Protein AF-A0A2U8I376-F1 (afdb_monomer)

Radius of gyration: 21.35 Å; Cα contacts (8 Å, |Δi|>4): 591; chains: 1; bounding box: 65×36×57 Å

Mean predicted aligned error: 5.44 Å

Secondary structure (DSSP, 8-state):
---------SSTTPPPB-TTSPBEEE-B-TTSSB-EEEEEEEETTEEEEEEEEEEEEEESS-SS--EEEEEEE-SS-SSPPEEEEE-TTS-EEEES-SGGGEEEETTEEEEEEEE-EEEEE-TTS-EEEEEEEE-S-TTSTT-EEEEEEEEEESS--SS-GGGSSSPPPGGGEEEEEEEESSSS---SSS---S---SPPPPPSS-EEE-TTSS-EEE-----EEEEEE-HHHHTT-TT--SPPPEEEEEEEEEEE--SS--EEEEEEEEEE-TTS-EEE---

Structure (mmCIF, N/CA/C/O backbone):
data_AF-A0A2U8I376-F1
#
_entry.id   AF-A0A2U8I376-F1
#
loop_
_atom_site.group_PDB
_atom_site.id
_atom_site.type_symbol
_atom_site.label_atom_id
_atom_site.label_alt_id
_atom_site.label_comp_id
_atom_site.label_asym_id
_atom_site.label_entity_id
_atom_site.label_seq_id
_atom_site.pdbx_PDB_ins_code
_atom_site.Cartn_x
_atom_site.Cartn_y
_atom_site.Cartn_z
_atom_site.occupancy
_atom_site.B_iso_or_equiv
_atom_site.auth_seq_id
_atom_site.auth_comp_id
_atom_site.auth_asym_id
_atom_site.auth_atom_id
_atom_site.pdbx_PDB_model_num
ATOM 1 N N . MET A 1 1 ? -34.363 -15.310 -4.488 1.00 29.72 1 MET A N 1
ATOM 2 C CA . MET A 1 1 ? -33.737 -15.264 -3.151 1.00 29.72 1 MET A CA 1
ATOM 3 C C . MET A 1 1 ? -32.746 -14.114 -3.194 1.00 29.72 1 MET A C 1
ATOM 5 O O . MET A 1 1 ? -31.710 -14.250 -3.826 1.00 29.72 1 MET A O 1
ATOM 9 N N . TRP A 1 2 ? -33.150 -12.937 -2.720 1.00 24.25 2 TRP A N 1
ATOM 10 C CA . TRP A 1 2 ? -32.386 -11.701 -2.900 1.00 24.25 2 TRP A CA 1
ATOM 11 C C . TRP A 1 2 ? -31.333 -11.605 -1.796 1.00 24.25 2 TRP A C 1
ATOM 13 O O . TRP A 1 2 ? -31.672 -11.381 -0.639 1.00 24.25 2 TRP A O 1
ATOM 23 N N . LEU A 1 3 ? -30.068 -11.832 -2.150 1.00 25.69 3 LEU A N 1
ATOM 24 C CA . LEU A 1 3 ? -28.929 -11.474 -1.310 1.00 25.69 3 LEU A CA 1
ATOM 25 C C . LEU A 1 3 ? -28.840 -9.948 -1.316 1.00 25.69 3 LEU A C 1
ATOM 27 O O . LEU A 1 3 ? -28.404 -9.339 -2.292 1.00 25.69 3 LEU A O 1
ATOM 31 N N . GLN A 1 4 ? -29.351 -9.332 -0.256 1.00 29.78 4 GLN A N 1
ATOM 32 C CA . GLN A 1 4 ? -29.185 -7.910 -0.010 1.00 29.78 4 GLN A CA 1
ATOM 33 C C . GLN A 1 4 ? -27.712 -7.707 0.364 1.00 29.78 4 GLN A C 1
ATOM 35 O O . GLN A 1 4 ? -27.289 -8.063 1.462 1.00 29.78 4 GLN A O 1
ATOM 40 N N . TRP A 1 5 ? -26.906 -7.218 -0.580 1.00 37.09 5 TRP A N 1
ATOM 41 C CA . TRP A 1 5 ? -25.557 -6.746 -0.285 1.00 37.09 5 TRP A CA 1
ATOM 42 C C . TRP A 1 5 ? -25.699 -5.619 0.745 1.00 37.09 5 TRP A C 1
ATOM 44 O O . TRP A 1 5 ? -26.359 -4.617 0.466 1.00 37.09 5 TRP A O 1
ATOM 54 N N . LYS A 1 6 ? -25.176 -5.815 1.962 1.00 51.72 6 LYS A N 1
ATOM 55 C CA . LYS A 1 6 ? -25.169 -4.783 3.007 1.00 51.72 6 LYS A CA 1
ATOM 56 C C . LYS A 1 6 ? -24.283 -3.646 2.494 1.00 51.72 6 LYS A C 1
ATOM 58 O O . LYS A 1 6 ? -23.065 -3.768 2.485 1.00 51.72 6 LYS A O 1
ATOM 63 N N . GLN A 1 7 ? -24.907 -2.593 1.978 1.00 59.28 7 GLN A N 1
ATOM 64 C CA . GLN A 1 7 ? -24.216 -1.381 1.560 1.00 59.28 7 GLN A CA 1
ATOM 65 C C . GLN A 1 7 ? -23.674 -0.689 2.816 1.00 59.28 7 GLN A C 1
ATOM 67 O O . GLN A 1 7 ? -24.418 -0.543 3.787 1.00 59.28 7 GLN A O 1
ATOM 72 N N . LEU A 1 8 ? -22.396 -0.298 2.809 1.00 77.38 8 LEU A N 1
ATOM 73 C CA . LEU A 1 8 ? -21.812 0.475 3.908 1.00 77.38 8 LEU A CA 1
ATOM 74 C C . LEU A 1 8 ? -22.566 1.796 4.059 1.00 77.38 8 LEU A C 1
ATOM 76 O O . LEU A 1 8 ? -22.782 2.515 3.079 1.00 77.38 8 LEU A O 1
ATOM 80 N N . ILE A 1 9 ? -22.961 2.109 5.289 1.00 83.38 9 ILE A N 1
ATOM 81 C CA . ILE A 1 9 ? -23.665 3.355 5.628 1.00 83.38 9 ILE A CA 1
ATOM 82 C C . ILE A 1 9 ? -22.778 4.332 6.409 1.00 83.38 9 ILE A C 1
ATOM 84 O O . ILE A 1 9 ? -23.195 5.454 6.684 1.00 83.38 9 ILE A O 1
ATOM 88 N N . TYR A 1 10 ? -21.548 3.924 6.717 1.00 88.50 10 TYR A N 1
ATOM 89 C CA . TYR A 1 10 ? -20.525 4.635 7.480 1.00 88.50 10 TYR A CA 1
ATOM 90 C C . TYR A 1 10 ? -21.001 5.053 8.868 1.00 88.50 10 TYR A C 1
ATOM 92 O O . TYR A 1 10 ? -20.860 6.201 9.289 1.00 88.50 10 TYR A O 1
ATOM 100 N N . THR A 1 11 ? -21.575 4.088 9.586 1.00 86.81 11 THR A N 1
ATOM 101 C CA . THR A 1 11 ? -22.044 4.261 10.969 1.00 86.81 11 THR A CA 1
ATOM 102 C C . THR A 1 11 ? -21.455 3.190 11.881 1.00 86.81 11 THR A C 1
ATOM 104 O O . THR A 1 11 ? -20.818 2.245 11.425 1.00 86.81 11 THR A O 1
ATOM 107 N N . SER A 1 12 ? -21.723 3.279 13.184 1.00 82.62 12 SER A N 1
ATOM 108 C CA . SER A 1 12 ? -21.323 2.259 14.164 1.00 82.62 12 SER A CA 1
ATOM 109 C C . SER A 1 12 ? -21.963 0.875 13.955 1.00 82.62 12 SER A C 1
ATOM 111 O O . SER A 1 12 ? -21.642 -0.052 14.692 1.00 82.62 12 SER A O 1
ATOM 113 N N . GLN A 1 13 ? -22.875 0.723 12.987 1.00 85.38 13 GLN A N 1
ATOM 114 C CA . GLN A 1 13 ? -23.503 -0.555 12.626 1.00 85.38 13 GLN A CA 1
ATOM 115 C C . GLN A 1 13 ? -22.768 -1.313 11.509 1.00 85.38 13 GLN A C 1
ATOM 117 O O . GLN A 1 13 ? -23.157 -2.442 11.172 1.00 85.38 13 GLN A O 1
ATOM 122 N N . ASP A 1 14 ? -21.758 -0.694 10.897 1.00 88.94 14 ASP A N 1
ATOM 123 C CA . ASP A 1 14 ? -20.944 -1.359 9.889 1.00 88.94 14 ASP A CA 1
ATOM 124 C C . ASP A 1 14 ? -19.997 -2.369 10.538 1.00 88.94 14 ASP A C 1
ATOM 126 O O . ASP A 1 14 ? -19.502 -2.178 11.649 1.00 88.94 14 ASP A O 1
ATOM 130 N N . ASP A 1 15 ? -19.779 -3.473 9.830 1.00 92.50 15 ASP A N 1
ATOM 131 C CA . ASP A 1 15 ? -18.835 -4.505 10.233 1.00 92.50 15 ASP A CA 1
ATOM 132 C C . ASP A 1 15 ? -17.493 -4.258 9.532 1.00 92.50 15 ASP A C 1
ATOM 134 O O . ASP A 1 15 ? -17.457 -3.857 8.367 1.00 92.50 15 ASP A O 1
ATOM 138 N N . PHE A 1 16 ? -16.391 -4.557 10.216 1.00 95.50 16 PHE A N 1
ATOM 139 C CA . PHE A 1 16 ? -15.059 -4.548 9.615 1.00 95.50 16 PHE A CA 1
ATOM 140 C C . PHE A 1 16 ? -14.664 -5.952 9.163 1.00 95.50 16 PHE A C 1
ATOM 142 O O . PHE A 1 16 ? -15.063 -6.943 9.775 1.00 95.50 16 PHE A O 1
ATOM 149 N N . ILE A 1 17 ? -13.853 -6.036 8.109 1.00 96.00 17 ILE A N 1
ATOM 150 C CA . ILE A 1 17 ? -13.258 -7.286 7.630 1.00 96.00 17 ILE A CA 1
ATOM 151 C C . ILE A 1 17 ? -11.759 -7.254 7.930 1.00 96.00 17 ILE A C 1
ATOM 153 O O . ILE A 1 17 ? -11.090 -6.262 7.644 1.00 96.00 17 ILE A O 1
ATOM 157 N N . GLY A 1 18 ? -11.252 -8.324 8.537 1.00 92.69 18 GLY A N 1
ATOM 158 C CA . GLY A 1 18 ? -9.843 -8.503 8.852 1.00 92.69 18 GLY A CA 1
ATOM 159 C C . GLY A 1 18 ? -8.997 -8.830 7.617 1.00 92.69 18 GLY A C 1
ATOM 160 O O . GLY A 1 18 ? -9.530 -9.121 6.544 1.00 92.69 18 GLY A O 1
ATOM 161 N N . PRO A 1 19 ? -7.661 -8.826 7.755 1.00 89.06 19 PRO A N 1
ATOM 162 C CA . PRO A 1 19 ? -6.747 -9.145 6.654 1.00 89.06 19 PRO A CA 1
ATOM 163 C C . PRO A 1 19 ? -6.880 -10.593 6.150 1.00 89.06 19 PRO A C 1
ATOM 165 O O . PRO A 1 19 ? -6.487 -10.897 5.027 1.00 89.06 19 PRO A O 1
ATOM 168 N N . ASP A 1 20 ? -7.451 -11.485 6.957 1.00 88.00 20 ASP A N 1
ATOM 169 C CA . ASP A 1 20 ? -7.768 -12.874 6.617 1.00 88.00 20 ASP A CA 1
ATOM 170 C C . ASP A 1 20 ? -9.120 -13.042 5.897 1.00 88.00 20 ASP A C 1
ATOM 172 O O . ASP A 1 20 ? -9.490 -14.161 5.534 1.00 88.00 20 ASP A O 1
ATOM 176 N N . GLY A 1 21 ? -9.850 -11.945 5.669 1.00 91.44 21 GLY A N 1
ATOM 177 C CA . GLY A 1 21 ? -11.178 -11.948 5.060 1.00 91.44 21 GLY A CA 1
ATOM 178 C C . GLY A 1 21 ? -12.316 -12.275 6.031 1.00 91.44 21 GLY A C 1
ATOM 179 O O . GLY A 1 21 ? -13.467 -12.351 5.600 1.00 91.44 21 GLY A O 1
ATOM 180 N N . GLU A 1 22 ? -12.036 -12.454 7.325 1.00 94.69 22 GLU A N 1
ATOM 181 C CA . GLU A 1 22 ? -13.056 -12.739 8.334 1.00 94.69 22 GLU A CA 1
ATOM 182 C C . GLU A 1 22 ? -13.698 -11.461 8.872 1.00 94.69 22 GLU A C 1
ATOM 184 O O . GLU A 1 22 ? -13.064 -10.415 9.012 1.00 94.69 22 GLU A O 1
ATOM 189 N N . VAL A 1 23 ? -14.978 -11.547 9.237 1.00 96.00 23 VAL A N 1
ATOM 190 C CA . VAL A 1 23 ? -15.647 -10.430 9.913 1.00 96.00 23 VAL A CA 1
ATOM 191 C C . VAL A 1 23 ? -15.036 -10.243 11.300 1.00 96.00 23 VAL A C 1
ATOM 193 O O . VAL A 1 23 ? -14.945 -11.195 12.080 1.00 96.00 23 VAL A O 1
ATOM 196 N N . LEU A 1 24 ? -14.667 -9.009 11.628 1.00 96.12 24 LEU A N 1
ATOM 197 C CA . LEU A 1 24 ? -14.177 -8.628 12.943 1.00 96.12 24 LEU A CA 1
ATOM 198 C C . LEU A 1 24 ? -15.344 -8.343 13.887 1.00 96.12 24 LEU A C 1
ATOM 200 O O . LEU A 1 24 ? -16.348 -7.734 13.523 1.00 96.12 24 LEU A O 1
ATOM 204 N N . ILE A 1 25 ? -15.189 -8.762 15.136 1.00 95.81 25 ILE A N 1
ATOM 205 C CA . ILE A 1 25 ? -16.094 -8.430 16.234 1.00 95.81 25 ILE A CA 1
ATOM 206 C C . ILE A 1 25 ? -15.302 -7.772 17.354 1.00 95.81 25 ILE A C 1
ATOM 208 O O . ILE A 1 25 ? -14.142 -8.115 17.589 1.00 95.81 25 ILE A O 1
ATOM 212 N N . VAL A 1 26 ? -15.946 -6.852 18.070 1.00 96.69 26 VAL A N 1
ATOM 213 C CA . VAL A 1 26 ? -15.357 -6.249 19.268 1.00 96.69 26 VAL A CA 1
ATOM 214 C C . VAL A 1 26 ? -15.049 -7.357 20.274 1.00 96.69 26 VAL A C 1
ATOM 216 O O . VAL A 1 26 ? -15.914 -8.174 20.619 1.00 96.69 26 VAL A O 1
ATOM 219 N N . GLN A 1 27 ? -13.798 -7.409 20.720 1.00 95.88 27 GLN A N 1
ATOM 220 C CA . GLN A 1 27 ? -13.377 -8.316 21.770 1.00 95.88 27 GLN A CA 1
ATOM 221 C C . GLN A 1 27 ? -14.031 -7.896 23.087 1.00 95.88 27 GLN A C 1
ATOM 223 O O . GLN A 1 27 ? -14.233 -6.714 23.353 1.00 95.88 27 GLN A O 1
ATOM 228 N N . LYS A 1 28 ? -14.393 -8.880 23.911 1.00 95.25 28 LYS A N 1
ATOM 229 C CA . LYS A 1 28 ? -14.958 -8.640 25.236 1.00 95.25 28 LYS A CA 1
ATOM 230 C C . LYS A 1 28 ? -13.932 -8.962 26.313 1.00 95.25 28 LYS A C 1
ATOM 232 O O . LYS A 1 28 ? -13.171 -9.919 26.163 1.00 95.25 28 LYS A O 1
ATOM 237 N N . THR A 1 29 ? -13.939 -8.189 27.391 1.00 94.44 29 THR A N 1
ATOM 238 C CA . THR A 1 29 ? -13.197 -8.483 28.620 1.00 94.44 29 THR A CA 1
ATOM 239 C C . THR A 1 29 ? -13.813 -9.685 29.347 1.00 94.44 29 THR A C 1
ATOM 241 O O . THR A 1 29 ? -14.877 -10.182 28.964 1.00 94.44 29 THR A O 1
ATOM 244 N N . ALA A 1 30 ? -13.160 -10.161 30.414 1.00 93.25 30 ALA A N 1
ATOM 245 C CA . ALA A 1 30 ? -13.666 -11.268 31.232 1.00 93.25 30 ALA A CA 1
ATOM 246 C C . ALA A 1 30 ? -15.079 -11.001 31.797 1.00 93.25 30 ALA A C 1
ATOM 248 O O . ALA A 1 30 ? -15.879 -11.928 31.902 1.00 93.25 30 ALA A O 1
ATOM 249 N N . ASP A 1 31 ? -15.411 -9.733 32.058 1.00 93.88 31 ASP A N 1
ATOM 250 C CA . ASP A 1 31 ? -16.718 -9.294 32.569 1.00 93.88 31 ASP A CA 1
ATOM 251 C C . ASP A 1 31 ? -17.774 -9.102 31.461 1.00 93.88 31 ASP A C 1
ATOM 253 O O . ASP A 1 31 ? -18.882 -8.620 31.704 1.00 93.88 31 ASP A O 1
ATOM 257 N N . GLY A 1 32 ? -17.442 -9.450 30.213 1.00 93.00 32 GLY A N 1
ATOM 258 C CA . GLY A 1 32 ? -18.347 -9.383 29.065 1.00 93.00 32 GLY A CA 1
ATOM 259 C C . GLY A 1 32 ? -18.542 -7.985 28.466 1.00 93.00 32 GLY A C 1
ATOM 260 O O . GLY A 1 32 ? -19.337 -7.845 27.530 1.00 93.00 32 GLY A O 1
ATOM 261 N N . GLN A 1 33 ? -17.826 -6.972 28.962 1.00 95.19 33 GLN A N 1
ATOM 262 C CA . GLN A 1 33 ? -17.835 -5.609 28.418 1.00 95.19 33 GLN A CA 1
ATOM 263 C C . GLN A 1 33 ? -16.937 -5.494 27.180 1.00 95.19 33 GLN A C 1
ATOM 265 O O . GLN A 1 33 ? -15.997 -6.278 27.055 1.00 95.19 33 GLN A O 1
ATOM 270 N N . PRO A 1 34 ? -17.190 -4.542 26.262 1.00 94.69 34 PRO A N 1
ATOM 271 C CA . PRO A 1 34 ? -16.256 -4.221 25.186 1.00 94.69 34 PRO A CA 1
ATOM 272 C C . PRO A 1 34 ? -14.853 -3.934 25.730 1.00 94.69 34 PRO A C 1
ATOM 274 O O . PRO A 1 34 ? -14.698 -3.147 26.661 1.00 94.69 34 PRO A O 1
ATOM 277 N N . ASP A 1 35 ? -13.836 -4.556 25.141 1.00 96.69 35 ASP A N 1
ATOM 278 C CA . ASP A 1 35 ? -12.432 -4.253 25.414 1.00 96.69 35 ASP A CA 1
ATOM 279 C C . ASP A 1 35 ? -12.067 -2.953 24.685 1.00 96.69 35 ASP A C 1
ATOM 281 O O . ASP A 1 35 ? -11.603 -2.952 23.543 1.00 96.69 35 ASP A O 1
ATOM 285 N N . SER A 1 36 ? -12.421 -1.834 25.318 1.00 96.25 36 SER A N 1
ATOM 286 C CA . SER A 1 36 ? -12.215 -0.484 24.806 1.00 96.25 36 SER A CA 1
ATOM 287 C C . SER A 1 36 ? -11.658 0.409 25.901 1.00 96.25 36 SER A C 1
ATOM 289 O O . SER A 1 36 ? -12.164 0.419 27.023 1.00 96.25 36 SER A O 1
ATOM 291 N N . GLN A 1 37 ? -10.636 1.184 25.563 1.00 95.94 37 GLN A N 1
ATOM 292 C CA . GLN A 1 37 ? -9.977 2.114 26.471 1.00 95.94 37 GLN A CA 1
ATOM 293 C C . GLN A 1 37 ? -10.029 3.515 25.876 1.00 95.94 37 GLN A C 1
ATOM 295 O O . GLN A 1 37 ? -9.714 3.710 24.705 1.00 95.94 37 GLN A O 1
ATOM 300 N N . ASN A 1 38 ? -10.437 4.484 26.686 1.00 94.75 38 ASN A N 1
ATOM 301 C CA . ASN A 1 38 ? -10.505 5.886 26.290 1.00 94.75 38 ASN A CA 1
ATOM 302 C C . ASN A 1 38 ? -9.292 6.635 26.839 1.00 94.75 38 ASN A C 1
ATOM 304 O O . ASN A 1 38 ? -8.646 6.181 27.783 1.00 94.75 38 ASN A O 1
ATOM 308 N N . HIS A 1 39 ? -9.054 7.827 26.304 1.00 94.12 39 HIS A N 1
ATOM 309 C CA . HIS A 1 39 ? -7.999 8.729 26.751 1.00 94.12 39 HIS A CA 1
ATOM 310 C C . HIS A 1 39 ? -6.572 8.175 26.613 1.00 94.12 39 HIS A C 1
ATOM 312 O O . HIS A 1 39 ? -5.690 8.499 27.410 1.00 94.12 39 HIS A O 1
ATOM 318 N N . ILE A 1 40 ? -6.319 7.352 25.594 1.00 95.81 40 ILE A N 1
ATOM 319 C CA . ILE A 1 40 ? -4.970 6.867 25.298 1.00 95.81 40 ILE A CA 1
ATOM 320 C C . ILE A 1 40 ? -4.151 8.015 24.709 1.00 95.81 40 ILE A C 1
ATOM 322 O O . ILE A 1 40 ? -4.515 8.573 23.678 1.00 95.81 40 ILE A O 1
ATOM 326 N N . VAL A 1 41 ? -3.064 8.384 25.383 1.00 94.38 41 VAL A N 1
ATOM 327 C CA . VAL A 1 41 ? -2.184 9.517 25.026 1.00 94.38 41 VAL A CA 1
ATOM 328 C C . VAL A 1 41 ? -0.734 9.089 24.796 1.00 94.38 41 VAL A C 1
ATOM 330 O O . VAL A 1 41 ? 0.141 9.928 24.622 1.00 94.38 41 VAL A O 1
ATOM 333 N N . GLU A 1 42 ? -0.465 7.786 24.802 1.00 94.62 42 GLU A N 1
ATOM 334 C CA . GLU A 1 42 ? 0.863 7.212 24.600 1.00 94.62 42 GLU A CA 1
ATOM 335 C C . GLU A 1 42 ? 0.733 5.886 23.842 1.00 94.62 42 GLU A C 1
ATOM 337 O O . GLU A 1 42 ? -0.196 5.113 24.090 1.00 94.62 42 GLU A O 1
ATOM 342 N N . CYS A 1 43 ? 1.658 5.607 22.925 1.00 93.50 43 CYS A N 1
ATOM 343 C CA . CYS A 1 43 ? 1.787 4.306 22.272 1.00 93.50 43 CYS A CA 1
ATOM 344 C C . CYS A 1 43 ? 3.269 3.963 22.086 1.00 93.50 43 CYS A C 1
ATOM 346 O O . CYS A 1 43 ? 4.051 4.821 21.694 1.00 93.50 43 CYS A O 1
ATOM 348 N N . GLN A 1 44 ? 3.669 2.719 22.375 1.00 93.19 44 GLN A N 1
ATOM 349 C CA . GLN A 1 44 ? 5.073 2.271 22.303 1.00 93.19 44 GLN A CA 1
ATOM 350 C C . GLN A 1 44 ? 6.066 3.166 23.085 1.00 93.19 44 GLN A C 1
ATOM 352 O O . GLN A 1 44 ? 7.199 3.355 22.652 1.00 93.19 44 GLN A O 1
ATOM 357 N N . GLY A 1 45 ? 5.652 3.751 24.218 1.00 91.88 45 GLY A N 1
ATOM 358 C CA . GLY A 1 45 ? 6.492 4.684 24.983 1.00 91.88 45 GLY A CA 1
ATOM 359 C C . GLY A 1 45 ? 6.580 6.097 24.392 1.00 91.88 45 GLY A C 1
ATOM 360 O O . GLY A 1 45 ? 7.317 6.931 24.918 1.00 91.88 45 GLY A O 1
ATOM 361 N N . ILE A 1 46 ? 5.864 6.377 23.297 1.00 92.25 46 ILE A N 1
ATOM 362 C CA . ILE A 1 46 ? 5.857 7.675 22.616 1.00 92.25 46 ILE A CA 1
ATOM 363 C C . ILE A 1 46 ? 4.588 8.449 22.993 1.00 92.25 46 ILE A C 1
ATOM 365 O O . ILE A 1 46 ? 3.484 7.939 22.768 1.00 92.25 46 ILE A O 1
ATOM 369 N N . PRO A 1 47 ? 4.708 9.684 23.520 1.00 93.44 47 PRO A N 1
ATOM 370 C CA . PRO A 1 47 ? 3.556 10.538 23.775 1.00 93.44 47 PRO A CA 1
ATOM 371 C C . PRO A 1 47 ? 2.904 10.963 22.455 1.00 93.44 47 PRO A C 1
ATOM 373 O O . PRO A 1 47 ? 3.572 11.407 21.521 1.00 93.44 47 PRO A O 1
ATOM 376 N N . LEU A 1 48 ? 1.584 10.848 22.391 1.00 90.88 48 LEU A N 1
ATOM 377 C CA . LEU A 1 48 ? 0.783 11.201 21.226 1.00 90.88 48 LEU A CA 1
ATOM 378 C C . LEU A 1 48 ? 0.378 12.679 21.296 1.00 90.88 48 LEU A C 1
ATOM 380 O O . LEU A 1 48 ? 0.142 13.228 22.371 1.00 90.88 48 LEU A O 1
ATOM 384 N N . SER A 1 49 ? 0.257 13.331 20.138 1.00 87.75 49 SER A N 1
ATOM 385 C CA . SER A 1 49 ? -0.195 14.729 20.047 1.00 87.75 49 SER A CA 1
ATOM 386 C C . SER A 1 49 ? -1.682 14.917 20.360 1.00 87.75 49 SER A C 1
ATOM 388 O O . SER A 1 49 ? -2.143 16.042 20.535 1.00 87.75 49 SER A O 1
ATOM 390 N N . GLU A 1 50 ? -2.439 13.827 20.388 1.00 90.94 50 GLU A N 1
ATOM 391 C CA . GLU A 1 50 ? -3.880 13.791 20.596 1.00 90.94 50 GLU A CA 1
ATOM 392 C C . GLU A 1 50 ? -4.264 12.520 21.358 1.00 90.94 50 GLU A C 1
ATOM 394 O O . GLU A 1 50 ? -3.456 11.603 21.521 1.00 90.94 50 GLU A O 1
ATOM 399 N N . SER A 1 51 ? -5.506 12.472 21.833 1.00 93.75 51 SER A N 1
ATOM 400 C CA . SER A 1 51 ? -6.008 11.354 22.620 1.00 93.75 51 SER A CA 1
ATOM 401 C C . SER A 1 51 ? -6.863 10.411 21.781 1.00 93.75 51 SER A C 1
ATOM 403 O O . SER A 1 51 ? -7.610 10.862 20.917 1.00 93.75 51 SER A O 1
ATOM 405 N N . PHE A 1 52 ? -6.787 9.109 22.051 1.00 96.25 52 PHE A N 1
ATOM 406 C CA . PHE A 1 52 ? -7.497 8.080 21.297 1.00 96.25 52 PHE A CA 1
ATOM 407 C C . PHE A 1 52 ? -8.424 7.246 22.181 1.00 96.25 52 PHE A C 1
ATOM 409 O O . PHE A 1 52 ? -8.142 6.954 23.345 1.00 96.25 52 PHE A O 1
ATOM 416 N N . THR A 1 53 ? -9.530 6.820 21.580 1.00 96.94 53 THR A N 1
ATOM 417 C CA . THR A 1 53 ? -10.277 5.636 21.995 1.00 96.94 53 THR A CA 1
ATOM 418 C C . THR A 1 53 ? -9.745 4.442 21.217 1.00 96.94 53 THR A C 1
ATOM 420 O O . THR A 1 53 ? -9.745 4.451 19.986 1.00 96.94 53 THR A O 1
ATOM 423 N N . VAL A 1 54 ? -9.282 3.423 21.933 1.00 97.75 54 VAL A N 1
ATOM 424 C CA . VAL A 1 54 ? -8.725 2.198 21.358 1.00 97.75 54 VAL A CA 1
ATOM 425 C C . VAL A 1 54 ? -9.659 1.047 21.670 1.00 97.75 54 VAL A C 1
ATOM 427 O O . VAL A 1 54 ? -9.885 0.732 22.837 1.00 97.75 54 VAL A O 1
ATOM 430 N N . THR A 1 55 ? -10.198 0.412 20.635 1.00 97.94 55 THR A N 1
ATOM 431 C CA . THR A 1 55 ? -11.088 -0.745 20.771 1.00 97.94 55 THR A CA 1
ATOM 432 C C . THR A 1 55 ? -10.425 -1.980 20.185 1.00 97.94 55 THR A C 1
ATOM 434 O O . THR A 1 55 ? -10.011 -1.984 19.024 1.00 97.94 55 THR A O 1
ATOM 437 N N . ARG A 1 56 ? -10.353 -3.060 20.965 1.00 97.69 56 ARG A N 1
ATOM 438 C CA . ARG A 1 56 ? -9.801 -4.331 20.501 1.00 97.69 56 ARG A CA 1
ATOM 439 C C . ARG A 1 56 ? -10.843 -5.122 19.718 1.00 97.69 56 ARG A C 1
ATOM 441 O O . ARG A 1 56 ? -11.978 -5.312 20.157 1.00 97.69 56 ARG A O 1
ATOM 448 N N . TYR A 1 57 ? -10.424 -5.639 18.575 1.00 97.06 57 TYR A N 1
ATOM 449 C CA . TYR A 1 57 ? -11.191 -6.521 17.710 1.00 97.06 57 TYR A CA 1
ATOM 450 C C . TYR A 1 57 ? -10.528 -7.893 17.612 1.00 97.06 57 TYR A C 1
ATOM 452 O O . TYR A 1 57 ? -9.337 -8.065 17.879 1.00 97.06 57 TYR A O 1
ATOM 460 N N . ARG A 1 58 ? -11.324 -8.878 17.205 1.00 95.50 58 ARG A N 1
ATOM 461 C CA . ARG A 1 58 ? -10.863 -10.213 16.818 1.00 95.50 58 ARG A CA 1
ATOM 462 C C . ARG A 1 58 ? -11.705 -10.748 15.657 1.00 95.50 58 ARG A C 1
ATOM 464 O O . ARG A 1 58 ? -12.890 -10.401 15.585 1.00 95.50 58 ARG A O 1
ATOM 471 N N . PRO A 1 59 ? -11.155 -11.589 14.772 1.00 95.69 59 PRO A N 1
ATOM 472 C CA . PRO A 1 59 ? -11.950 -12.282 13.764 1.00 95.69 59 PRO A CA 1
ATOM 473 C C . PRO A 1 59 ? -12.984 -13.207 14.422 1.00 95.69 59 PRO A C 1
ATOM 475 O O . PRO A 1 59 ? -12.781 -13.734 15.520 1.00 95.69 59 PRO A O 1
ATOM 478 N N . ARG A 1 60 ? -14.118 -13.429 13.748 1.00 94.06 60 ARG A N 1
ATOM 479 C CA . ARG A 1 60 ? -15.122 -14.416 14.192 1.00 94.06 60 ARG A CA 1
ATOM 480 C C . ARG A 1 60 ? -14.545 -15.829 14.250 1.00 94.06 60 ARG A C 1
ATOM 482 O O . ARG A 1 60 ? -14.921 -16.595 15.138 1.00 94.06 60 ARG A O 1
ATOM 489 N N . VAL A 1 61 ? -13.643 -16.156 13.327 1.00 94.38 61 VAL A N 1
ATOM 490 C CA . VAL A 1 61 ? -12.900 -17.417 13.289 1.00 94.38 61 VAL A CA 1
ATOM 491 C C . VAL A 1 61 ? -11.421 -17.116 13.513 1.00 94.38 61 VAL A C 1
ATOM 493 O O . VAL A 1 61 ? -10.724 -16.675 12.609 1.00 94.38 61 VAL A O 1
ATOM 496 N N . GLU A 1 62 ? -10.943 -17.356 14.731 1.00 93.00 62 GLU A N 1
ATOM 497 C CA . GLU A 1 62 ? -9.556 -17.079 15.111 1.00 93.00 62 GLU A CA 1
ATOM 498 C C . GLU A 1 62 ? -8.581 -18.112 14.530 1.00 93.00 62 GLU A C 1
ATOM 500 O O . GLU A 1 62 ? -8.832 -19.319 14.589 1.00 93.00 62 GLU A O 1
ATOM 505 N N . ARG A 1 63 ? -7.454 -17.634 13.991 1.00 90.81 63 ARG A N 1
ATOM 506 C CA . ARG A 1 63 ? -6.388 -18.481 13.421 1.00 90.81 63 ARG A CA 1
ATOM 507 C C . ARG A 1 63 ? -4.995 -18.001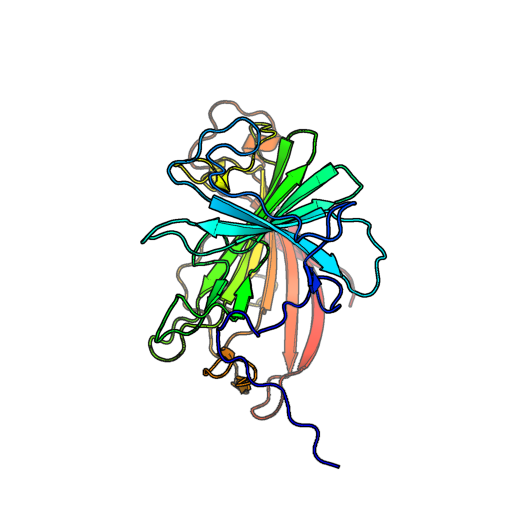 13.806 1.00 90.81 63 ARG A C 1
ATOM 509 O O . ARG A 1 63 ? -4.162 -18.813 14.194 1.00 90.81 63 ARG A O 1
ATOM 516 N N . ALA A 1 64 ? -4.749 -16.698 13.679 1.00 90.31 64 ALA A N 1
ATOM 517 C CA . ALA A 1 64 ? -3.425 -16.104 13.845 1.00 90.31 64 ALA A CA 1
ATOM 518 C C . ALA A 1 64 ? -3.161 -15.583 15.265 1.00 90.31 64 ALA A C 1
ATOM 520 O O . ALA A 1 64 ? -2.019 -15.254 15.580 1.00 90.31 64 ALA A O 1
ATOM 521 N N . PHE A 1 65 ? -4.196 -15.478 16.108 1.00 91.50 65 PHE A N 1
ATOM 522 C CA . PHE A 1 65 ? -4.122 -14.921 17.463 1.00 91.50 65 PHE A CA 1
ATOM 523 C C . PHE A 1 65 ? -3.477 -13.527 17.501 1.00 91.50 65 PHE A C 1
ATOM 525 O O . PHE A 1 65 ? -2.810 -13.156 18.467 1.00 91.50 65 PHE A O 1
ATOM 532 N N . SER A 1 66 ? -3.681 -12.749 16.436 1.00 94.94 66 SER A N 1
ATOM 533 C CA . SER A 1 66 ? -3.203 -11.371 16.352 1.00 94.94 66 SER A CA 1
ATOM 534 C C . SER A 1 66 ? -4.060 -10.464 17.233 1.00 94.94 66 SER A C 1
ATOM 536 O O . SER A 1 66 ? -5.280 -10.621 17.314 1.00 94.94 66 SER A O 1
ATOM 538 N N . ARG A 1 67 ? -3.442 -9.487 17.896 1.00 96.38 67 ARG A N 1
ATOM 539 C CA . ARG A 1 67 ? -4.174 -8.416 18.581 1.00 96.38 67 ARG A CA 1
ATOM 540 C C . ARG A 1 67 ? -4.469 -7.323 17.561 1.00 96.38 67 ARG A C 1
ATOM 542 O O . ARG A 1 67 ? -3.548 -6.680 17.074 1.00 96.38 67 ARG A O 1
ATOM 549 N N . ILE A 1 68 ? -5.746 -7.129 17.249 1.00 98.00 68 ILE A N 1
ATOM 550 C CA . ILE A 1 68 ? -6.213 -6.130 16.286 1.00 98.00 68 ILE A CA 1
ATOM 551 C C . ILE A 1 68 ? -6.854 -4.989 17.067 1.00 98.00 68 ILE A C 1
ATOM 553 O O . ILE A 1 68 ? -7.752 -5.217 17.876 1.00 98.00 68 ILE A O 1
ATOM 557 N N . GLU A 1 69 ? -6.404 -3.766 16.839 1.00 98.44 69 GLU A N 1
ATOM 558 C CA . GLU A 1 69 ? -6.874 -2.578 17.545 1.00 98.44 69 GLU A CA 1
ATOM 559 C C . GLU A 1 69 ? -7.335 -1.518 16.554 1.00 98.44 69 GLU A C 1
ATOM 561 O O . GLU A 1 69 ? -6.618 -1.176 15.612 1.00 98.44 69 GLU A O 1
ATOM 566 N N . TYR A 1 70 ? -8.524 -0.975 16.803 1.00 98.19 70 TYR A N 1
ATOM 567 C CA . TYR A 1 70 ? -9.039 0.190 16.104 1.00 98.19 70 TYR A CA 1
ATOM 568 C C . TYR A 1 70 ? -8.771 1.435 16.936 1.00 98.19 70 TYR A C 1
ATOM 570 O O . TYR A 1 70 ? -9.248 1.540 18.067 1.00 98.19 70 TYR A O 1
ATOM 578 N N . TRP A 1 71 ? -8.008 2.367 16.376 1.00 97.44 71 TRP A N 1
ATOM 579 C CA . TRP A 1 71 ? -7.604 3.601 17.033 1.00 97.44 71 TRP A CA 1
ATOM 580 C C . TRP A 1 71 ? -8.425 4.757 16.474 1.00 97.44 71 TRP A C 1
ATOM 582 O O . TRP A 1 71 ? -8.268 5.147 15.317 1.00 97.44 71 TRP A O 1
ATOM 592 N N . GLN A 1 72 ? -9.316 5.303 17.297 1.00 95.75 72 GLN A N 1
ATOM 593 C CA . GLN A 1 72 ? -10.201 6.406 16.939 1.00 95.75 72 GLN A CA 1
ATOM 594 C C . GLN A 1 72 ? -9.772 7.662 17.693 1.00 95.75 72 GLN A C 1
ATOM 596 O O . GLN A 1 72 ? -9.742 7.632 18.924 1.00 95.75 72 GLN A O 1
ATOM 601 N N . PRO A 1 73 ? -9.430 8.759 17.003 1.00 93.94 73 PRO A N 1
ATOM 602 C CA . PRO A 1 73 ? -9.095 9.992 17.693 1.00 93.94 73 PRO A CA 1
ATOM 603 C C . PRO A 1 73 ? -10.320 10.531 18.435 1.00 93.94 73 PRO A C 1
ATOM 605 O O . PRO A 1 73 ? -11.454 10.410 17.963 1.00 93.94 73 PRO A O 1
ATOM 608 N N . MET A 1 74 ? -10.084 11.084 19.617 1.00 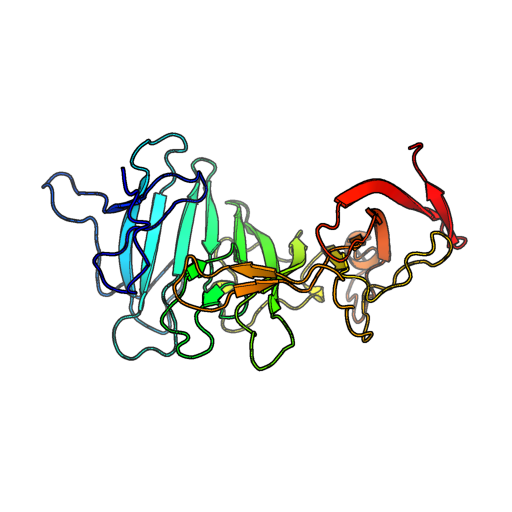89.94 74 MET A N 1
ATOM 609 C CA . MET A 1 74 ? -11.084 11.816 20.386 1.00 89.94 74 MET A CA 1
ATOM 610 C C . MET A 1 74 ? -11.134 13.272 19.905 1.00 89.94 74 MET A C 1
ATOM 612 O O . MET A 1 74 ? -10.163 13.783 19.348 1.00 89.94 74 MET A O 1
ATOM 616 N N . ASP A 1 75 ? -12.269 13.934 20.137 1.00 78.06 75 ASP A N 1
ATOM 617 C CA . ASP A 1 75 ? -12.537 15.323 19.736 1.00 78.06 75 ASP A CA 1
ATOM 618 C C . ASP A 1 75 ? -12.469 15.564 18.206 1.00 78.06 75 ASP A C 1
ATOM 620 O O . ASP A 1 75 ? -12.316 14.631 17.418 1.00 78.06 75 ASP A O 1
ATOM 624 N N . GLU A 1 76 ? -12.659 16.809 17.744 1.00 73.50 76 GLU A N 1
ATOM 625 C CA . GLU A 1 76 ? -12.621 17.201 16.318 1.00 73.50 76 GLU A CA 1
ATOM 626 C C . GLU A 1 76 ? -11.192 17.160 15.733 1.00 73.50 76 GLU A C 1
ATOM 628 O O . GLU A 1 76 ? -10.672 18.142 15.200 1.00 73.50 76 GLU A O 1
ATOM 633 N N . SER A 1 77 ? -10.529 16.012 15.850 1.00 79.81 77 SER A N 1
ATOM 634 C CA . SER A 1 77 ? -9.170 15.819 15.372 1.00 79.81 77 SER A CA 1
ATOM 635 C C . SER A 1 77 ? -9.084 15.845 13.837 1.00 79.81 77 SER A C 1
ATOM 637 O O . SER A 1 77 ? -9.938 15.282 13.133 1.00 79.81 77 SER A O 1
ATOM 639 N N . PRO A 1 78 ? -8.021 16.449 13.266 1.00 80.94 78 PRO A N 1
ATOM 640 C CA . PRO A 1 78 ? -7.711 16.297 11.848 1.00 80.94 78 PRO A CA 1
ATOM 641 C C . PRO A 1 78 ? -7.291 14.861 11.494 1.00 80.94 78 PRO A C 1
ATOM 643 O O . PRO A 1 78 ? -7.412 14.462 10.331 1.00 80.94 78 PRO A O 1
ATOM 646 N N . THR A 1 79 ? -6.832 14.071 12.467 1.00 87.44 79 THR A N 1
ATOM 647 C CA . THR A 1 79 ? -6.480 12.664 12.274 1.00 87.44 79 THR A CA 1
ATOM 648 C C . THR A 1 79 ? -7.736 11.852 11.971 1.00 87.44 79 THR A C 1
ATOM 650 O O . THR A 1 79 ? -8.849 12.154 12.402 1.00 87.44 79 THR A O 1
ATOM 653 N N . ARG A 1 80 ? -7.588 10.823 11.139 1.00 92.12 80 ARG A N 1
ATOM 654 C CA . ARG A 1 80 ? -8.651 9.849 10.874 1.00 92.12 80 ARG A CA 1
ATOM 655 C C . ARG A 1 80 ? -8.342 8.564 11.633 1.00 92.12 80 ARG A C 1
ATOM 657 O O . ARG A 1 80 ? -7.168 8.317 11.911 1.00 92.12 80 ARG A O 1
ATOM 664 N N . PRO A 1 81 ? -9.361 7.747 11.946 1.00 95.19 81 PRO A N 1
ATOM 665 C CA . PRO A 1 81 ? -9.126 6.450 12.553 1.00 95.19 81 PRO A CA 1
ATOM 666 C C . PRO A 1 81 ? -8.156 5.607 11.728 1.00 95.19 81 PRO A C 1
ATOM 668 O O . PRO A 1 81 ? -8.095 5.755 10.504 1.00 95.19 81 PRO A O 1
ATOM 671 N N . PHE A 1 82 ? -7.433 4.717 12.390 1.00 97.06 82 PHE A N 1
ATOM 672 C CA . PHE A 1 82 ? -6.480 3.791 11.781 1.00 97.06 82 PHE A CA 1
ATOM 673 C C . PHE A 1 82 ? -6.449 2.485 12.578 1.00 97.06 82 PHE A C 1
ATOM 675 O O . PHE A 1 82 ? -7.094 2.369 13.624 1.00 97.06 82 PHE A O 1
ATOM 682 N N . TRP A 1 83 ? -5.722 1.492 12.075 1.00 98.50 83 TRP A N 1
ATOM 683 C CA . TRP A 1 83 ? -5.638 0.182 12.715 1.00 98.50 83 TRP A CA 1
ATOM 684 C C . TRP A 1 83 ? -4.204 -0.169 13.078 1.00 98.50 83 TRP A C 1
ATOM 686 O O . TRP A 1 83 ? -3.282 0.105 12.309 1.00 98.50 83 TRP A O 1
ATOM 696 N N . LEU A 1 84 ? -4.044 -0.825 14.226 1.00 98.38 84 LEU A N 1
ATOM 697 C CA . LEU A 1 84 ? -2.816 -1.513 14.606 1.00 98.38 84 LEU A CA 1
ATOM 698 C C . LEU A 1 84 ? -3.080 -3.014 14.690 1.00 98.38 84 LEU A C 1
ATOM 700 O O . LEU A 1 84 ? -4.079 -3.452 15.265 1.00 98.38 84 LEU A O 1
ATOM 704 N N . VAL A 1 85 ? -2.177 -3.809 14.127 1.00 98.12 85 VAL A N 1
ATOM 705 C CA . VAL A 1 85 ? -2.223 -5.272 14.194 1.00 98.12 85 VAL A CA 1
ATOM 706 C C . VAL A 1 85 ? -0.902 -5.768 14.753 1.00 98.12 85 VAL A C 1
ATOM 708 O O . VAL A 1 85 ? 0.138 -5.623 14.119 1.00 98.12 85 VAL A O 1
ATOM 711 N N . TYR A 1 86 ? -0.957 -6.363 15.939 1.00 97.81 86 TYR A N 1
ATOM 712 C CA . TYR A 1 86 ? 0.181 -7.010 16.582 1.00 97.81 86 TYR A CA 1
ATOM 713 C C . TYR A 1 86 ? 0.096 -8.507 16.303 1.00 97.81 86 TYR A C 1
ATOM 715 O O . TYR A 1 86 ? -0.871 -9.165 16.708 1.00 97.81 86 TYR A O 1
ATOM 723 N N . THR A 1 87 ? 1.081 -9.047 15.604 1.00 97.00 87 THR A N 1
ATOM 724 C CA . THR A 1 87 ? 1.133 -10.463 15.232 1.00 97.00 87 THR A CA 1
ATOM 725 C C . THR A 1 87 ? 1.848 -11.290 16.300 1.00 97.00 87 THR A C 1
ATOM 727 O O . THR A 1 87 ? 2.564 -10.776 17.159 1.00 97.00 87 THR A O 1
ATOM 730 N N . ALA A 1 88 ? 1.636 -12.608 16.275 1.00 94.88 88 ALA A N 1
ATOM 731 C CA . ALA A 1 88 ? 2.176 -13.525 17.283 1.00 94.88 88 ALA A CA 1
ATOM 732 C C . ALA A 1 88 ? 3.713 -13.658 17.251 1.00 94.88 88 ALA A C 1
ATOM 734 O O . ALA A 1 88 ? 4.307 -14.103 18.229 1.00 94.88 88 ALA A O 1
ATOM 735 N N . ASP A 1 89 ? 4.353 -13.271 16.147 1.00 95.06 89 ASP A N 1
ATOM 736 C CA . ASP A 1 89 ? 5.812 -13.205 15.999 1.00 95.06 89 ASP A CA 1
ATOM 737 C C . ASP A 1 89 ? 6.419 -11.894 16.536 1.00 95.06 89 ASP A C 1
ATOM 739 O O . ASP A 1 89 ? 7.631 -11.701 16.475 1.00 95.06 89 ASP A O 1
ATOM 743 N N . GLY A 1 90 ? 5.588 -11.008 17.094 1.00 95.94 90 GLY A N 1
ATOM 744 C CA . GLY A 1 90 ? 6.005 -9.748 17.698 1.00 95.94 90 GLY A CA 1
ATOM 745 C C . GLY A 1 90 ? 6.081 -8.571 16.729 1.00 95.94 90 GLY A C 1
ATOM 746 O O . GLY A 1 90 ? 6.410 -7.473 17.175 1.00 95.94 90 GLY A O 1
ATOM 747 N N . GLN A 1 91 ? 5.768 -8.752 15.440 1.00 97.69 91 GLN A N 1
ATOM 748 C CA . GLN A 1 91 ? 5.670 -7.614 14.525 1.00 97.69 91 GLN A CA 1
ATOM 749 C C . GLN A 1 91 ? 4.450 -6.743 14.853 1.00 97.69 91 GLN A C 1
ATOM 751 O O . GLN A 1 91 ? 3.412 -7.210 15.336 1.00 97.69 91 GLN A O 1
ATOM 756 N N . LEU A 1 92 ? 4.579 -5.451 14.568 1.00 98.31 92 LEU A N 1
ATOM 757 C CA . LEU A 1 92 ? 3.492 -4.484 14.628 1.00 98.31 92 LEU A CA 1
ATOM 758 C C . LEU A 1 92 ? 3.267 -3.890 13.244 1.00 98.31 92 LEU A C 1
ATOM 760 O O . LEU A 1 92 ? 4.183 -3.336 12.641 1.00 98.31 92 LEU A O 1
ATOM 764 N N . HIS A 1 93 ? 2.026 -3.956 12.780 1.00 98.38 93 HIS A N 1
ATOM 765 C CA . HIS A 1 93 ? 1.583 -3.382 11.519 1.00 98.38 93 HIS A CA 1
ATOM 766 C C . HIS A 1 93 ? 0.642 -2.202 11.761 1.00 98.38 93 HIS A C 1
ATOM 768 O O . HIS A 1 93 ? -0.323 -2.312 12.517 1.00 98.38 93 HIS A O 1
ATOM 774 N N . CYS A 1 94 ? 0.899 -1.091 11.079 1.00 98.19 94 CYS A N 1
ATOM 775 C CA . CYS A 1 94 ? 0.069 0.106 11.063 1.00 98.19 94 CYS A CA 1
ATOM 776 C C . CYS A 1 94 ? -0.665 0.202 9.724 1.00 98.19 94 CYS A C 1
ATOM 778 O O . CYS A 1 94 ? -0.034 0.099 8.668 1.00 98.19 94 CYS A O 1
ATOM 780 N N . LEU A 1 95 ? -1.986 0.391 9.752 1.00 98.44 95 LEU A N 1
ATOM 781 C CA . LEU A 1 95 ? -2.810 0.470 8.548 1.00 98.44 95 LEU A CA 1
ATOM 782 C C . LEU A 1 95 ? -3.571 1.794 8.477 1.00 98.44 95 LEU A C 1
ATOM 784 O O . LEU A 1 95 ? -4.392 2.107 9.344 1.00 98.44 95 LEU A O 1
ATOM 788 N N . GLY A 1 96 ? -3.347 2.529 7.388 1.00 96.50 96 GLY A N 1
ATOM 789 C CA . GLY A 1 96 ? -4.081 3.736 7.023 1.00 96.50 96 GLY A CA 1
ATOM 790 C C . GLY A 1 96 ? -4.008 4.864 8.046 1.00 96.50 96 GLY A C 1
ATOM 791 O O . GLY A 1 96 ? -5.028 5.514 8.294 1.00 96.50 96 GLY A O 1
ATOM 792 N N . LYS A 1 97 ? -2.832 5.116 8.630 1.00 94.31 97 LYS A N 1
ATOM 793 C CA . LYS A 1 97 ? -2.582 6.268 9.510 1.00 94.31 97 LYS A CA 1
ATOM 794 C C . LYS A 1 97 ? -2.593 7.566 8.713 1.00 94.31 97 LYS A C 1
ATOM 796 O O . LYS A 1 97 ? -3.239 8.534 9.131 1.00 94.31 97 LYS A O 1
ATOM 801 N N . ASN A 1 98 ? -1.975 7.579 7.534 1.00 92.81 98 ASN A N 1
ATOM 802 C CA . ASN A 1 98 ? -2.000 8.712 6.612 1.00 92.81 98 ASN A CA 1
ATOM 803 C C . ASN A 1 98 ? -3.048 8.549 5.505 1.00 92.81 98 ASN A C 1
ATOM 805 O O . ASN A 1 98 ? -3.551 7.462 5.223 1.00 92.81 98 ASN A O 1
ATOM 809 N N . ALA A 1 99 ? -3.413 9.669 4.873 1.00 93.12 99 ALA A N 1
ATOM 810 C CA . ALA A 1 99 ? -4.455 9.695 3.844 1.00 93.12 99 ALA A CA 1
ATOM 811 C C . ALA A 1 99 ? -4.087 8.893 2.587 1.00 93.12 99 ALA A C 1
ATOM 813 O O . ALA A 1 99 ? -4.973 8.320 1.963 1.00 93.12 99 ALA A O 1
ATOM 814 N N . SER A 1 100 ? -2.798 8.818 2.249 1.00 92.75 100 SER A N 1
ATOM 815 C CA . SER A 1 100 ? -2.286 8.017 1.131 1.00 92.75 100 SER A CA 1
ATOM 816 C C . SER A 1 100 ? -2.516 6.516 1.326 1.00 92.75 100 SER A C 1
ATOM 818 O O . SER A 1 100 ? -2.739 5.805 0.356 1.00 92.75 100 SER A O 1
ATOM 820 N N . ALA A 1 101 ? -2.528 6.025 2.567 1.00 96.38 101 ALA A N 1
ATOM 821 C CA . ALA A 1 101 ? -2.774 4.621 2.890 1.00 96.38 101 ALA A CA 1
ATOM 822 C C . ALA A 1 101 ? -4.256 4.332 3.208 1.00 96.38 101 ALA A C 1
ATOM 824 O O . ALA A 1 101 ? -4.581 3.377 3.915 1.00 96.38 101 ALA A O 1
ATOM 825 N N . ARG A 1 102 ? -5.184 5.150 2.694 1.00 96.81 102 ARG A N 1
ATOM 826 C CA . ARG A 1 102 ? -6.632 4.942 2.835 1.00 96.81 102 ARG A CA 1
ATOM 827 C C . ARG A 1 102 ? -7.338 5.039 1.489 1.00 96.81 102 ARG A C 1
ATOM 829 O O . ARG A 1 102 ? -7.064 5.935 0.694 1.00 96.81 102 ARG A O 1
ATOM 836 N N . ILE A 1 103 ? -8.310 4.158 1.286 1.00 96.88 103 ILE A N 1
ATOM 837 C CA . ILE A 1 103 ? -9.332 4.303 0.245 1.00 96.88 103 ILE A CA 1
ATOM 838 C C . ILE A 1 103 ? -10.575 4.849 0.940 1.00 96.88 103 ILE A C 1
ATOM 840 O O . ILE A 1 103 ? -11.177 4.169 1.774 1.00 96.88 103 ILE A O 1
ATOM 844 N N . ALA A 1 104 ? -10.928 6.093 0.635 1.00 95.25 104 ALA A N 1
ATOM 845 C CA . ALA A 1 104 ? -12.020 6.826 1.267 1.00 95.25 104 ALA A CA 1
ATOM 846 C C . ALA A 1 104 ? -12.866 7.549 0.216 1.00 95.25 104 ALA A C 1
ATOM 848 O O . ALA A 1 104 ? -12.403 7.778 -0.901 1.00 95.25 104 ALA A O 1
ATOM 849 N N . ASP A 1 105 ? -14.092 7.916 0.584 1.00 93.88 105 ASP A N 1
ATOM 850 C CA . ASP A 1 105 ? -14.976 8.672 -0.300 1.00 93.88 105 ASP A CA 1
ATOM 851 C C . ASP A 1 105 ? -14.358 10.051 -0.629 1.00 93.88 105 ASP A C 1
ATOM 853 O O . ASP A 1 105 ? -14.098 10.834 0.294 1.00 93.88 105 ASP A O 1
ATOM 857 N N . PRO A 1 106 ? -14.151 10.395 -1.916 1.00 92.69 106 PRO A N 1
ATOM 858 C CA . PRO A 1 106 ? -13.623 11.698 -2.319 1.00 92.69 106 PRO A CA 1
ATOM 859 C C . PRO A 1 106 ? -14.481 12.884 -1.860 1.00 92.69 106 PRO A C 1
ATOM 861 O O . PRO A 1 106 ? -13.954 13.974 -1.644 1.00 92.69 106 PRO A O 1
ATOM 864 N N . ALA A 1 107 ? -15.793 12.688 -1.694 1.00 92.31 107 ALA A N 1
ATOM 865 C CA . ALA A 1 107 ? -16.715 13.721 -1.226 1.00 92.31 107 ALA A CA 1
ATOM 866 C C . ALA A 1 107 ? -16.696 13.894 0.301 1.00 92.31 107 ALA A C 1
ATOM 868 O O . ALA A 1 107 ? -17.080 14.949 0.804 1.00 92.31 107 ALA A O 1
ATOM 869 N N . ASP A 1 108 ? -16.275 12.873 1.054 1.00 91.19 108 ASP A N 1
ATOM 870 C CA . ASP A 1 108 ? -16.108 12.960 2.505 1.00 91.19 108 ASP A CA 1
ATOM 871 C C . ASP A 1 108 ? -15.069 11.949 3.001 1.00 91.19 108 ASP A C 1
ATOM 873 O O . ASP A 1 108 ? -15.372 10.781 3.25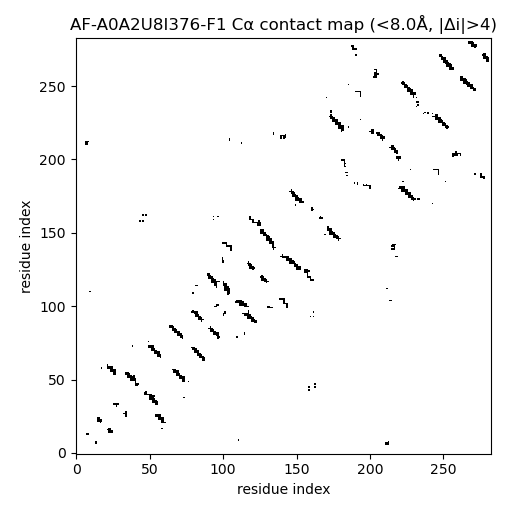3 1.00 91.19 108 ASP A O 1
ATOM 877 N N . ASN A 1 109 ? -13.849 12.437 3.228 1.00 89.44 109 ASN A N 1
ATOM 878 C CA . ASN A 1 109 ? -12.704 11.624 3.638 1.00 89.44 109 ASN A CA 1
ATOM 879 C C . ASN A 1 109 ? -12.836 10.968 5.030 1.00 89.44 109 ASN A C 1
ATOM 881 O O . ASN A 1 109 ? -11.936 10.239 5.449 1.00 89.44 109 ASN A O 1
ATOM 885 N N . ARG A 1 110 ? -13.920 11.238 5.772 1.00 90.19 110 ARG A N 1
ATOM 886 C CA . ARG A 1 110 ? -14.266 10.523 7.012 1.00 90.19 110 ARG A CA 1
ATOM 887 C C . ARG A 1 110 ? -14.858 9.144 6.724 1.00 90.19 110 ARG A C 1
ATOM 889 O O . ARG A 1 110 ? -14.776 8.262 7.574 1.00 90.19 110 ARG A O 1
ATOM 896 N N . ARG A 1 111 ? -15.420 8.941 5.530 1.00 93.06 111 ARG A N 1
ATOM 897 C CA . ARG A 1 111 ? -15.964 7.661 5.064 1.00 93.06 111 ARG A CA 1
ATOM 898 C C . ARG A 1 111 ? -14.851 6.820 4.447 1.00 93.06 111 ARG A C 1
ATOM 900 O O . ARG A 1 111 ? -14.668 6.788 3.233 1.00 93.06 111 ARG A O 1
ATOM 907 N N . VAL A 1 112 ? -14.066 6.179 5.309 1.00 95.38 112 VAL A N 1
ATOM 908 C CA . VAL A 1 112 ? -12.959 5.300 4.910 1.00 95.38 112 VAL A CA 1
ATOM 909 C C . VAL A 1 112 ? -13.487 3.888 4.666 1.00 95.38 112 VAL A C 1
ATOM 911 O O . VAL A 1 112 ? -14.102 3.298 5.549 1.00 95.38 112 VAL A O 1
ATOM 914 N N . ALA A 1 113 ? -13.259 3.354 3.467 1.00 95.88 113 ALA A N 1
ATOM 915 C CA . ALA A 1 113 ? -13.651 1.998 3.089 1.00 95.88 113 ALA A CA 1
ATOM 916 C C . ALA A 1 113 ? -12.561 0.964 3.402 1.00 95.88 113 ALA A C 1
ATOM 918 O O . ALA A 1 113 ? -12.871 -0.131 3.861 1.00 95.88 113 ALA A O 1
ATOM 919 N N . ILE A 1 114 ? -11.292 1.297 3.134 1.00 97.44 114 ILE A N 1
ATOM 920 C CA . ILE A 1 114 ? -10.152 0.385 3.313 1.00 97.44 114 ILE A CA 1
ATOM 921 C C . ILE A 1 114 ? -8.979 1.149 3.931 1.00 97.44 114 ILE A C 1
ATOM 923 O O . ILE A 1 114 ? -8.597 2.214 3.442 1.00 97.44 114 ILE A O 1
ATOM 927 N N . TRP A 1 115 ? -8.379 0.563 4.967 1.00 98.38 115 TRP A N 1
ATOM 928 C CA . TRP A 1 115 ? -7.095 0.973 5.535 1.00 98.38 115 TRP A CA 1
ATOM 929 C C . TRP A 1 115 ? -6.008 0.046 5.000 1.00 98.38 115 TRP A C 1
ATOM 931 O O . TRP A 1 115 ? -6.029 -1.157 5.256 1.00 98.38 115 TRP A O 1
ATOM 941 N N . LEU A 1 116 ? -5.088 0.596 4.216 1.00 98.50 116 LEU A N 1
ATOM 942 C CA . LEU A 1 116 ? -4.001 -0.149 3.591 1.00 98.50 116 LEU A CA 1
ATOM 943 C C . LEU A 1 116 ? -2.825 -0.253 4.563 1.00 98.50 116 LEU A C 1
ATOM 945 O O . LEU A 1 116 ? -2.582 0.674 5.335 1.00 98.50 116 LEU A O 1
ATOM 949 N N . LEU A 1 117 ? -2.085 -1.363 4.513 1.00 98.38 117 LEU A N 1
ATOM 950 C CA . LEU A 1 117 ? -0.851 -1.525 5.282 1.00 98.38 117 LEU A CA 1
ATOM 951 C C . LEU A 1 117 ? 0.123 -0.404 4.925 1.00 98.38 117 LEU A C 1
ATOM 953 O O . LEU A 1 117 ? 0.436 -0.226 3.755 1.00 98.38 117 LEU A O 1
ATOM 957 N N . GLU A 1 118 ? 0.585 0.345 5.913 1.00 97.19 118 GLU A N 1
ATOM 958 C CA . GLU A 1 118 ? 1.405 1.538 5.715 1.00 97.19 118 GLU A CA 1
ATOM 959 C C . GLU A 1 118 ? 2.815 1.353 6.269 1.00 97.19 118 GLU A C 1
ATOM 961 O O . GLU A 1 118 ? 3.799 1.742 5.642 1.00 97.19 118 GLU A O 1
ATOM 966 N N . GLU A 1 119 ? 2.926 0.697 7.419 1.00 98.19 119 GLU A N 1
ATOM 967 C CA . GLU A 1 119 ? 4.198 0.453 8.081 1.00 98.19 119 GLU A CA 1
ATOM 968 C C . GLU A 1 119 ? 4.157 -0.875 8.834 1.00 98.19 119 GLU A C 1
ATOM 970 O O . GLU A 1 119 ? 3.123 -1.279 9.363 1.00 98.19 119 GLU A O 1
ATOM 975 N N . SER A 1 120 ? 5.281 -1.577 8.864 1.00 98.38 120 SER A N 1
ATOM 976 C CA . SER A 1 120 ? 5.519 -2.748 9.704 1.00 98.38 120 SER A CA 1
ATOM 977 C C . SER A 1 120 ? 6.834 -2.559 10.438 1.00 98.38 120 SER A C 1
ATOM 979 O O . SER A 1 120 ? 7.792 -2.114 9.812 1.00 98.38 120 SER A O 1
ATOM 981 N N . VAL A 1 121 ? 6.888 -2.911 11.718 1.00 98.38 121 VAL A N 1
ATOM 982 C CA . VAL A 1 121 ? 8.117 -2.897 12.521 1.00 98.38 121 VAL A CA 1
ATOM 983 C C . VAL A 1 121 ? 8.292 -4.233 13.238 1.00 98.38 121 VAL A C 1
ATOM 985 O O . VAL A 1 121 ? 7.333 -4.782 13.789 1.00 98.38 121 VAL A O 1
ATOM 988 N N . SER A 1 122 ? 9.505 -4.779 13.189 1.00 98.19 122 SER A N 1
ATOM 989 C CA . SER A 1 122 ? 9.896 -5.991 13.908 1.00 98.19 122 SER A CA 1
ATOM 990 C C . SER A 1 122 ? 10.328 -5.674 15.350 1.00 98.19 122 SER A C 1
ATOM 992 O O . SER A 1 122 ? 10.690 -4.535 15.651 1.00 98.19 122 SER A O 1
ATOM 994 N N . PRO A 1 123 ? 10.380 -6.670 16.256 1.00 97.00 123 PRO A N 1
ATOM 995 C CA . PRO A 1 123 ? 10.923 -6.479 17.608 1.00 97.00 123 PRO A CA 1
ATOM 996 C C . PRO A 1 123 ? 12.376 -5.986 17.648 1.00 97.00 123 PRO A C 1
ATOM 998 O O . PRO A 1 123 ? 12.814 -5.423 18.643 1.00 97.00 123 PRO A O 1
ATOM 1001 N N . THR A 1 124 ? 13.135 -6.225 16.580 1.00 96.81 124 THR A N 1
ATOM 1002 C CA . THR A 1 124 ? 14.531 -5.798 16.396 1.00 96.81 124 THR A CA 1
ATOM 1003 C C . THR A 1 124 ? 14.650 -4.384 15.825 1.00 96.81 124 THR A C 1
ATOM 1005 O O . THR A 1 124 ? 15.759 -3.881 15.652 1.00 96.81 124 THR A O 1
ATOM 1008 N N . GLY A 1 125 ? 13.520 -3.727 15.555 1.00 97.38 125 GLY A N 1
ATOM 1009 C CA . GLY A 1 125 ? 13.456 -2.373 15.026 1.00 97.38 125 GLY A CA 1
ATOM 1010 C C . GLY A 1 125 ? 13.782 -2.264 13.539 1.00 97.38 125 GLY A C 1
ATOM 1011 O O . GLY A 1 125 ? 14.265 -1.224 13.083 1.00 97.38 125 GLY A O 1
ATOM 1012 N N . GLU A 1 126 ? 13.554 -3.339 12.781 1.00 98.31 126 GLU A N 1
ATOM 1013 C CA . GLU A 1 126 ? 13.588 -3.321 11.319 1.00 98.31 126 GLU A CA 1
ATOM 1014 C C . GLU A 1 126 ? 12.201 -2.951 10.798 1.00 98.31 126 GLU A C 1
ATOM 1016 O O . GLU A 1 126 ? 11.191 -3.488 11.255 1.00 98.31 126 GLU A O 1
ATOM 1021 N N . HIS A 1 127 ? 12.152 -2.054 9.821 1.00 98.44 127 HIS A N 1
ATOM 1022 C CA . HIS A 1 127 ? 10.911 -1.527 9.280 1.00 98.44 127 HIS A CA 1
ATOM 1023 C C . HIS A 1 127 ? 10.699 -1.911 7.820 1.00 98.44 127 HIS A C 1
ATOM 1025 O O . HIS A 1 127 ? 11.640 -2.057 7.031 1.00 98.44 127 HIS A O 1
ATOM 1031 N N . ILE A 1 128 ? 9.421 -1.982 7.456 1.00 98.44 128 ILE A N 1
ATOM 1032 C CA . ILE A 1 128 ? 8.941 -1.994 6.078 1.00 98.44 128 ILE A CA 1
ATOM 1033 C C . ILE A 1 128 ? 7.876 -0.904 5.945 1.00 98.44 128 ILE A C 1
ATOM 1035 O O . ILE A 1 128 ? 6.847 -0.966 6.617 1.00 98.44 128 ILE A O 1
ATOM 1039 N N . CYS A 1 129 ? 8.095 0.072 5.069 1.00 98.12 129 CYS A N 1
ATOM 1040 C CA . CYS A 1 129 ? 7.143 1.145 4.781 1.00 98.12 129 CYS A CA 1
ATOM 1041 C C . CYS A 1 129 ? 6.555 0.992 3.380 1.00 98.12 129 CYS A C 1
ATOM 1043 O O . CYS A 1 129 ? 7.282 0.797 2.407 1.00 98.12 129 CYS A O 1
ATOM 1045 N N . TYR A 1 130 ? 5.240 1.138 3.272 1.00 98.00 130 TYR A N 1
ATOM 1046 C CA . TYR A 1 130 ? 4.472 0.964 2.045 1.00 98.00 130 TYR A CA 1
ATOM 1047 C C . TYR A 1 130 ? 3.882 2.309 1.646 1.00 98.00 130 TYR A C 1
ATOM 1049 O O . TYR A 1 130 ? 3.105 2.907 2.391 1.00 98.00 130 TYR A O 1
ATOM 1057 N N .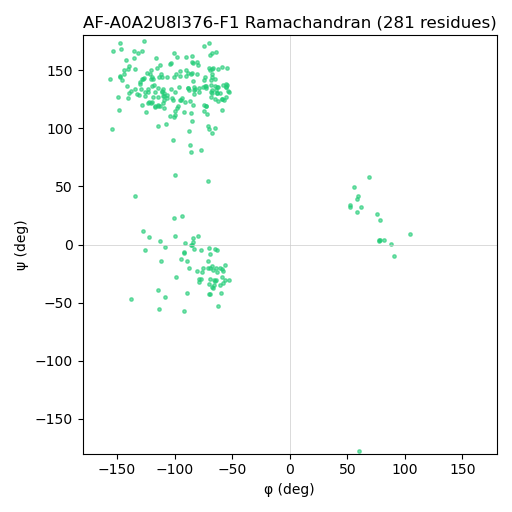 THR A 1 131 ? 4.229 2.792 0.458 1.00 97.25 131 THR A N 1
ATOM 1058 C CA . THR A 1 131 ? 3.686 4.044 -0.064 1.00 97.25 131 THR A CA 1
ATOM 1059 C C . THR A 1 131 ? 2.771 3.783 -1.237 1.00 97.25 131 THR A C 1
ATOM 1061 O O . THR A 1 131 ? 3.000 2.906 -2.073 1.00 97.25 131 THR A O 1
ATOM 1064 N N . TYR A 1 132 ? 1.722 4.589 -1.309 1.00 97.50 132 TYR A N 1
ATOM 1065 C CA . TYR A 1 132 ? 0.689 4.478 -2.319 1.00 97.50 132 TYR A CA 1
ATOM 1066 C C . TYR A 1 132 ? 0.604 5.768 -3.123 1.00 97.50 132 TYR A C 1
ATOM 1068 O O . TYR A 1 132 ? 0.894 6.858 -2.624 1.00 97.50 132 TYR A O 1
ATOM 1076 N N . ARG A 1 133 ? 0.206 5.628 -4.382 1.00 95.88 133 ARG A N 1
ATOM 1077 C CA . ARG A 1 133 ? -0.098 6.722 -5.295 1.00 95.88 133 ARG A CA 1
ATOM 1078 C C . ARG A 1 133 ? -1.605 6.747 -5.526 1.00 95.88 133 ARG A C 1
ATOM 1080 O O . ARG A 1 133 ? -2.169 5.739 -5.950 1.00 95.88 133 ARG A O 1
ATOM 1087 N N . ALA A 1 134 ? -2.227 7.890 -5.261 1.00 95.81 134 ALA A N 1
ATOM 1088 C CA . ALA A 1 134 ? -3.643 8.100 -5.535 1.00 95.81 134 ALA A CA 1
ATOM 1089 C C . ALA A 1 134 ? -3.901 8.174 -7.046 1.00 95.81 134 ALA A C 1
ATOM 1091 O O . ALA A 1 134 ? -3.026 8.593 -7.810 1.00 95.81 134 ALA A O 1
ATOM 1092 N N . GLU A 1 135 ? -5.101 7.786 -7.470 1.00 95.81 135 GLU A N 1
ATOM 1093 C CA . GLU A 1 135 ? -5.591 8.056 -8.822 1.00 95.81 135 GLU A CA 1
ATOM 1094 C C . GLU A 1 135 ? -5.535 9.562 -9.126 1.00 95.81 135 GLU A C 1
ATOM 1096 O O . GLU A 1 135 ? -5.842 10.391 -8.268 1.00 95.81 135 GLU A O 1
ATOM 1101 N N . ASP A 1 136 ? -5.113 9.918 -10.341 1.00 91.12 136 ASP A N 1
ATOM 1102 C CA . ASP A 1 136 ? -4.850 11.319 -10.709 1.00 91.12 136 ASP A CA 1
ATOM 1103 C C . ASP A 1 136 ? -6.059 12.045 -11.323 1.00 91.12 136 ASP A C 1
ATOM 1105 O O . ASP A 1 136 ? -6.007 13.260 -11.530 1.00 91.12 136 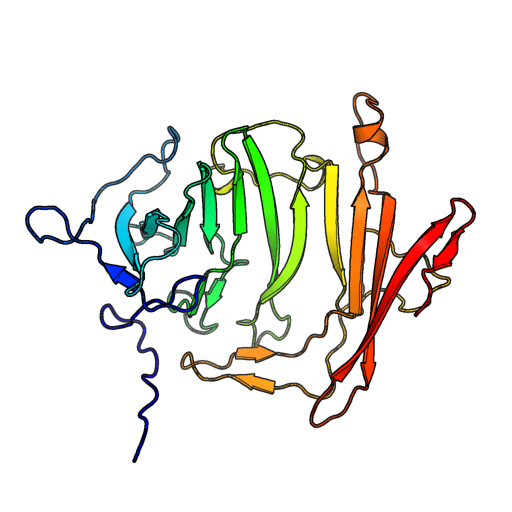ASP A O 1
ATOM 1109 N N . ASP A 1 137 ? -7.160 11.331 -11.582 1.00 86.44 137 ASP A N 1
ATOM 1110 C CA . ASP A 1 137 ? -8.412 11.957 -11.987 1.00 86.44 137 ASP A CA 1
ATOM 1111 C C . ASP A 1 137 ? -9.056 12.619 -10.769 1.00 86.44 137 ASP A C 1
ATOM 1113 O O . ASP A 1 137 ? -9.487 11.957 -9.823 1.00 86.44 137 ASP A O 1
ATOM 1117 N N . THR A 1 138 ? -9.152 13.945 -10.819 1.00 75.31 138 THR A N 1
ATOM 1118 C CA . THR A 1 138 ? -9.706 14.775 -9.746 1.00 75.31 138 THR A CA 1
ATOM 1119 C C . THR A 1 138 ? -11.154 14.432 -9.401 1.00 75.31 138 THR A C 1
ATOM 1121 O O . THR A 1 138 ? -11.595 14.738 -8.295 1.00 75.31 138 THR A O 1
ATOM 1124 N N . THR A 1 139 ? -11.889 13.789 -10.312 1.00 78.38 139 THR A N 1
ATOM 1125 C CA . THR A 1 139 ? -13.272 13.346 -10.091 1.00 78.38 139 THR A CA 1
ATOM 1126 C C . THR A 1 139 ? -13.379 11.960 -9.448 1.00 78.38 139 THR A C 1
ATOM 1128 O O . THR A 1 139 ? -14.399 11.666 -8.829 1.00 78.38 139 THR A O 1
ATOM 1131 N N . ASP A 1 140 ? -12.323 11.142 -9.524 1.00 85.19 140 ASP A N 1
ATOM 1132 C CA . ASP A 1 140 ? -12.307 9.724 -9.141 1.00 85.19 140 ASP A CA 1
ATOM 1133 C C . ASP A 1 140 ? -11.061 9.361 -8.289 1.00 85.19 140 ASP A C 1
ATOM 1135 O O . ASP A 1 140 ? -10.441 8.311 -8.463 1.00 85.19 140 ASP A O 1
ATOM 1139 N N . SER A 1 141 ? -10.681 10.222 -7.342 1.00 91.38 141 SER A N 1
ATOM 1140 C CA . SER A 1 141 ? -9.403 10.147 -6.605 1.00 91.38 141 SER A CA 1
ATOM 1141 C C . SER A 1 141 ? -9.345 9.130 -5.450 1.00 91.38 141 SER A C 1
ATOM 1143 O O . SER A 1 141 ? -8.374 9.099 -4.695 1.00 91.38 141 SER A O 1
ATOM 1145 N N . ALA A 1 142 ? -10.374 8.292 -5.284 1.00 95.50 142 ALA A N 1
ATOM 1146 C CA . ALA A 1 142 ? -10.488 7.369 -4.149 1.00 95.50 142 ALA A CA 1
ATOM 1147 C C . ALA A 1 142 ? -9.477 6.212 -4.189 1.00 95.50 142 ALA A C 1
ATOM 1149 O O . ALA A 1 142 ? -9.060 5.702 -3.147 1.00 95.50 142 ALA A O 1
ATOM 1150 N N . GLN A 1 143 ? -9.144 5.745 -5.395 1.00 97.44 143 GLN A N 1
ATOM 1151 C CA . GLN A 1 143 ? -8.328 4.554 -5.599 1.00 97.44 143 GLN A CA 1
ATOM 1152 C C . GLN A 1 143 ? -6.863 4.841 -5.262 1.00 97.44 143 GLN A C 1
ATOM 1154 O O . GLN A 1 143 ? -6.298 5.848 -5.681 1.00 97.44 143 GLN A O 1
ATOM 1159 N N . GLN A 1 144 ? -6.244 3.906 -4.546 1.00 97.31 144 GLN A N 1
ATOM 1160 C CA . GLN A 1 144 ? -4.823 3.921 -4.217 1.00 97.31 144 GLN A CA 1
ATOM 1161 C C . GLN A 1 144 ? -4.116 2.764 -4.924 1.00 97.31 144 GLN A C 1
ATOM 1163 O O . GLN A 1 144 ? -4.665 1.665 -5.052 1.00 97.31 144 GLN A O 1
ATOM 1168 N N . TYR A 1 145 ? -2.882 3.002 -5.350 1.00 98.19 145 TYR A N 1
ATOM 1169 C CA . TYR A 1 145 ? -2.037 2.020 -6.022 1.00 98.19 145 TYR A CA 1
ATOM 1170 C C . TYR A 1 145 ? -0.705 1.915 -5.289 1.00 98.19 145 TYR A C 1
ATOM 1172 O O . TYR A 1 145 ? -0.059 2.932 -5.049 1.00 98.19 145 TYR A O 1
ATOM 1180 N N . LEU A 1 146 ? -0.282 0.703 -4.924 1.00 98.50 146 LEU A N 1
ATOM 1181 C CA . LEU A 1 146 ? 1.016 0.499 -4.277 1.00 98.50 146 LEU A CA 1
ATOM 1182 C C . LEU A 1 146 ? 2.123 1.020 -5.198 1.00 98.50 146 LEU A C 1
ATOM 1184 O O . LEU A 1 146 ? 2.170 0.637 -6.362 1.00 98.50 146 LEU A O 1
ATOM 1188 N N . SER A 1 147 ? 2.965 1.910 -4.688 1.00 97.12 147 SER A N 1
ATOM 1189 C CA . SER A 1 147 ? 3.939 2.676 -5.465 1.00 97.12 147 SER A CA 1
ATOM 1190 C C . SER A 1 147 ? 5.360 2.268 -5.100 1.00 97.12 147 SER A C 1
ATOM 1192 O O . SER A 1 147 ? 6.119 1.840 -5.968 1.00 97.12 147 SER A O 1
ATOM 1194 N N . HIS A 1 148 ? 5.713 2.348 -3.815 1.00 97.69 148 HIS A N 1
ATOM 1195 C CA . HIS A 1 148 ? 7.017 1.917 -3.323 1.00 97.69 148 HIS A CA 1
ATOM 1196 C C . HIS A 1 148 ? 6.870 1.078 -2.052 1.00 97.69 148 HIS A C 1
ATOM 1198 O O . HIS A 1 148 ? 5.944 1.275 -1.263 1.00 97.69 148 HIS A O 1
ATOM 1204 N N . ILE A 1 149 ? 7.814 0.164 -1.842 1.00 98.44 149 ILE A N 1
ATOM 1205 C CA . ILE A 1 149 ? 8.070 -0.466 -0.548 1.00 98.44 149 ILE A CA 1
ATOM 1206 C C . ILE A 1 149 ? 9.513 -0.161 -0.169 1.00 98.44 149 ILE A C 1
ATOM 1208 O O . ILE A 1 149 ? 10.434 -0.523 -0.903 1.00 98.44 149 ILE A O 1
ATOM 1212 N N . TYR A 1 150 ? 9.705 0.476 0.976 1.00 98.31 150 TYR A N 1
ATOM 1213 C CA . TYR A 1 150 ? 11.013 0.766 1.546 1.00 98.31 150 TYR A CA 1
ATOM 1214 C C . TYR A 1 150 ? 11.302 -0.207 2.684 1.00 98.31 150 TYR A C 1
ATOM 1216 O O . TYR A 1 150 ? 10.426 -0.453 3.511 1.00 98.31 150 TYR A O 1
ATOM 1224 N N . TYR A 1 151 ? 12.505 -0.777 2.721 1.00 98.25 151 TYR A N 1
ATOM 1225 C CA . TYR A 1 151 ? 12.926 -1.682 3.793 1.00 98.25 151 TYR A CA 1
ATOM 1226 C C . TYR A 1 151 ? 14.449 -1.675 3.967 1.00 98.25 151 TYR A C 1
ATOM 1228 O O . TYR A 1 151 ? 15.186 -1.134 3.137 1.00 98.25 151 TYR A O 1
ATOM 1236 N N . GLY A 1 152 ? 14.920 -2.246 5.078 1.00 97.31 152 GLY A N 1
ATOM 1237 C CA . GLY A 1 152 ? 16.319 -2.125 5.494 1.00 97.31 152 GLY A CA 1
ATOM 1238 C C . GLY A 1 152 ? 16.634 -0.695 5.927 1.00 97.31 152 GLY A C 1
ATOM 1239 O O . GLY A 1 152 ? 17.471 -0.032 5.317 1.00 97.31 152 GLY A O 1
ATOM 1240 N N . ASN A 1 153 ? 15.903 -0.198 6.928 1.00 96.31 153 ASN A N 1
ATOM 1241 C CA . ASN A 1 153 ? 16.158 1.097 7.555 1.00 96.31 153 ASN A CA 1
ATOM 1242 C C . ASN A 1 153 ? 17.579 1.155 8.134 1.00 96.31 153 ASN A C 1
ATOM 1244 O O . ASN A 1 153 ? 18.030 0.213 8.780 1.00 96.31 153 ASN A O 1
ATOM 1248 N N . LEU A 1 154 ? 18.269 2.280 7.935 1.00 93.38 154 LEU A N 1
ATOM 1249 C CA . LEU A 1 154 ? 19.644 2.477 8.411 1.00 93.38 154 LEU A CA 1
ATOM 1250 C C . LEU A 1 154 ? 19.751 2.525 9.940 1.00 93.38 154 LEU A C 1
ATOM 1252 O O . LEU A 1 154 ? 20.722 2.035 10.512 1.00 93.38 154 LEU A O 1
ATOM 1256 N N . ALA A 1 155 ? 18.765 3.136 10.596 1.00 92.38 155 ALA A N 1
ATOM 1257 C CA . ALA A 1 155 ? 18.708 3.260 12.044 1.00 92.38 155 ALA A CA 1
ATOM 1258 C C . ALA A 1 155 ? 17.602 2.358 12.587 1.00 92.38 155 ALA A C 1
ATOM 1260 O O . ALA A 1 155 ? 16.430 2.567 12.266 1.00 92.38 155 ALA A O 1
ATOM 1261 N N . ALA A 1 156 ? 17.977 1.374 13.405 1.00 95.19 156 ALA A N 1
ATOM 1262 C CA . ALA A 1 156 ? 17.021 0.523 14.100 1.00 95.19 156 ALA A CA 1
ATOM 1263 C C . ALA A 1 156 ? 16.163 1.358 15.059 1.00 95.19 156 ALA A C 1
ATOM 1265 O O . ALA A 1 156 ? 16.680 2.212 15.788 1.00 95.19 156 ALA A O 1
ATOM 1266 N N . LYS A 1 157 ? 14.855 1.104 15.064 1.00 94.94 157 LYS A N 1
ATOM 1267 C CA . LYS A 1 157 ? 13.900 1.787 15.936 1.00 94.94 157 LYS A CA 1
ATOM 1268 C C . LYS A 1 157 ? 12.754 0.840 16.279 1.00 94.94 157 LYS A C 1
ATOM 1270 O O . LYS A 1 157 ? 12.151 0.265 15.399 1.00 94.94 157 LYS A O 1
ATOM 1275 N N . GLU A 1 158 ? 12.442 0.651 17.556 1.00 94.62 158 GLU A N 1
ATOM 1276 C CA . GLU A 1 158 ? 11.372 -0.290 17.946 1.00 94.62 158 GLU A CA 1
ATOM 1277 C C . GLU A 1 158 ? 9.961 0.280 17.720 1.00 94.62 158 GLU A C 1
ATOM 1279 O O . GLU A 1 158 ? 8.995 -0.451 17.494 1.00 94.62 158 GLU A O 1
ATOM 1284 N N . ALA A 1 159 ? 9.825 1.602 17.808 1.00 95.50 159 ALA A N 1
ATOM 1285 C CA . ALA A 1 159 ? 8.555 2.287 17.629 1.00 95.50 159 ALA A CA 1
ATOM 1286 C C . ALA A 1 159 ? 8.319 2.671 16.165 1.00 95.50 159 ALA A C 1
ATOM 1288 O O . ALA A 1 159 ? 9.256 3.067 15.475 1.00 95.50 159 ALA A O 1
ATOM 1289 N N . LEU A 1 160 ? 7.060 2.627 15.719 1.00 95.56 160 LEU A N 1
ATOM 1290 C CA . LEU A 1 160 ? 6.675 3.040 14.365 1.00 95.56 160 LEU A CA 1
ATOM 1291 C C . LEU A 1 160 ? 7.145 4.476 14.067 1.00 95.56 160 LEU A C 1
ATOM 1293 O O . LEU A 1 160 ? 6.954 5.385 14.880 1.00 95.56 160 LEU A O 1
ATOM 1297 N N . PHE A 1 161 ? 7.678 4.701 12.868 1.00 94.12 161 PHE A N 1
ATOM 1298 C CA . PHE A 1 161 ? 7.944 6.037 12.331 1.00 94.12 161 PHE A CA 1
ATOM 1299 C C . PHE A 1 161 ? 6.655 6.846 12.159 1.00 94.12 161 PHE A C 1
ATOM 1301 O O . PHE A 1 161 ? 6.684 8.071 12.209 1.00 94.12 161 PHE A O 1
ATOM 1308 N N . SER A 1 162 ? 5.508 6.175 12.027 1.00 88.62 162 SER A N 1
ATOM 1309 C CA . SER A 1 162 ? 4.171 6.784 12.001 1.00 88.62 162 SER A CA 1
ATOM 1310 C C . SER A 1 162 ? 3.837 7.652 13.226 1.00 88.62 162 SER A C 1
ATOM 1312 O O . SER A 1 162 ? 2.877 8.429 13.173 1.00 88.62 162 SER A O 1
ATOM 1314 N N . TRP A 1 163 ? 4.581 7.511 14.330 1.00 90.38 163 TRP A N 1
ATOM 1315 C CA . TRP A 1 163 ? 4.445 8.356 15.522 1.00 90.38 163 TRP A CA 1
ATOM 1316 C C . TRP A 1 163 ? 5.317 9.609 15.492 1.00 90.38 163 TRP A C 1
ATOM 1318 O O . TRP A 1 163 ? 5.095 10.525 16.283 1.00 90.38 163 TRP A O 1
ATOM 1328 N N . ASP A 1 164 ? 6.292 9.671 14.590 1.00 86.44 164 ASP A N 1
ATOM 1329 C CA . ASP A 1 164 ? 7.173 10.821 14.468 1.00 86.44 164 ASP A CA 1
ATOM 1330 C C . ASP A 1 164 ? 6.514 11.949 13.675 1.00 86.44 164 ASP A C 1
ATOM 1332 O O . ASP A 1 164 ? 5.647 11.753 12.824 1.00 86.44 164 ASP A O 1
ATOM 1336 N N . THR A 1 165 ? 6.993 13.168 13.904 1.00 77.69 165 THR A N 1
ATOM 1337 C CA . THR A 1 165 ? 6.616 14.334 13.096 1.00 77.69 165 THR A CA 1
ATOM 1338 C C . THR A 1 165 ? 7.289 14.341 11.724 1.00 77.69 165 THR A C 1
ATOM 1340 O O . THR A 1 165 ? 6.819 15.026 10.815 1.00 77.69 165 THR A O 1
ATOM 1343 N N . GLN A 1 166 ? 8.390 13.602 11.566 1.00 78.06 166 GLN A N 1
ATOM 1344 C CA . GLN A 1 166 ? 9.164 13.520 10.334 1.00 78.06 166 GLN A CA 1
ATOM 1345 C C . GLN A 1 166 ? 9.139 12.096 9.788 1.00 78.06 166 GLN A C 1
ATOM 1347 O O . GLN A 1 166 ? 9.632 11.167 10.420 1.00 78.06 166 GLN A O 1
ATOM 1352 N N . VAL A 1 167 ? 8.597 11.947 8.581 1.00 78.50 167 VAL A N 1
ATOM 1353 C CA . VAL A 1 167 ? 8.631 10.680 7.848 1.00 78.50 167 VAL A CA 1
ATOM 1354 C C . VAL A 1 167 ? 10.057 10.442 7.334 1.00 78.50 167 VAL A C 1
ATOM 1356 O O . VAL A 1 167 ? 10.648 11.371 6.770 1.00 78.50 167 VAL A O 1
ATOM 1359 N N . PRO A 1 168 ? 10.617 9.225 7.475 1.00 86.25 168 PRO A N 1
ATOM 1360 C CA . PRO A 1 168 ? 11.920 8.898 6.915 1.00 86.25 168 PRO A CA 1
ATOM 1361 C C . PRO A 1 168 ? 11.972 9.172 5.411 1.00 86.25 168 PRO A C 1
ATOM 1363 O O . PRO A 1 168 ? 11.145 8.681 4.640 1.00 86.25 168 PRO A O 1
ATOM 1366 N N . THR A 1 169 ? 12.972 9.937 4.977 1.00 89.19 169 THR A N 1
ATOM 1367 C CA . THR A 1 169 ? 13.249 10.139 3.548 1.00 89.19 169 THR A CA 1
ATOM 1368 C C . THR A 1 169 ? 13.780 8.854 2.910 1.00 89.19 169 THR A C 1
ATOM 1370 O O . THR A 1 169 ? 14.247 7.954 3.612 1.00 89.19 169 THR A O 1
ATOM 1373 N N . ALA A 1 170 ? 13.757 8.774 1.574 1.00 86.75 170 ALA A N 1
ATOM 1374 C CA . ALA A 1 170 ? 14.270 7.623 0.821 1.00 86.75 170 ALA A CA 1
ATOM 1375 C C . ALA A 1 170 ? 15.725 7.255 1.194 1.00 86.75 170 ALA A C 1
ATOM 1377 O O . ALA A 1 170 ? 16.073 6.078 1.214 1.00 86.75 170 ALA A O 1
ATOM 1378 N N . ASP A 1 171 ? 16.540 8.240 1.586 1.00 89.75 171 ASP A N 1
ATOM 1379 C CA . ASP A 1 171 ? 17.929 8.046 2.021 1.00 89.75 171 ASP A CA 1
ATOM 1380 C C . ASP A 1 171 ? 18.079 7.347 3.382 1.00 89.75 171 ASP A C 1
ATOM 1382 O O . ASP A 1 171 ? 19.197 7.067 3.809 1.00 89.75 171 ASP A O 1
ATOM 1386 N N . ASN A 1 172 ? 16.989 7.036 4.079 1.00 92.62 172 ASN A N 1
ATOM 1387 C CA . ASN A 1 172 ? 17.037 6.237 5.305 1.00 92.62 172 ASN A CA 1
ATOM 1388 C C . ASN A 1 172 ? 16.884 4.734 5.047 1.00 92.62 172 ASN A C 1
ATOM 1390 O O . ASN A 1 172 ? 16.900 3.955 5.999 1.00 92.62 172 ASN A O 1
ATOM 1394 N N . TRP A 1 173 ? 16.754 4.320 3.785 1.00 95.75 173 TRP A N 1
ATOM 1395 C CA . TRP A 1 173 ? 16.446 2.945 3.399 1.00 95.75 173 TRP A CA 1
ATOM 1396 C C . TRP A 1 173 ? 17.513 2.383 2.467 1.00 95.75 173 TRP A C 1
ATOM 1398 O O . TRP A 1 173 ? 17.914 3.034 1.505 1.00 95.75 173 TRP A O 1
ATOM 1408 N N . LEU A 1 174 ? 17.966 1.159 2.730 1.00 96.81 174 LEU A N 1
ATOM 1409 C CA . LEU A 1 174 ? 18.959 0.471 1.900 1.00 96.81 174 LEU A CA 1
ATOM 1410 C C . LEU A 1 174 ? 18.343 -0.123 0.632 1.00 96.81 174 LEU A C 1
ATOM 1412 O O . LEU A 1 174 ? 19.005 -0.194 -0.408 1.00 96.81 174 LEU A O 1
ATOM 1416 N N . PHE A 1 175 ? 17.081 -0.544 0.719 1.00 98.19 175 PHE A N 1
ATOM 1417 C CA . PHE A 1 175 ? 16.389 -1.262 -0.338 1.00 98.19 175 PHE A CA 1
ATOM 1418 C C . PHE A 1 175 ? 15.046 -0.607 -0.652 1.00 98.19 175 PHE A C 1
ATOM 1420 O O . PHE A 1 175 ? 14.326 -0.131 0.229 1.00 98.19 175 PHE A O 1
ATOM 1427 N N . THR A 1 176 ? 14.685 -0.582 -1.931 1.00 98.44 176 THR A N 1
ATOM 1428 C CA . THR A 1 176 ? 13.396 -0.059 -2.386 1.00 98.44 176 THR A CA 1
ATOM 1429 C C . THR A 1 176 ? 12.838 -0.926 -3.503 1.00 98.44 176 THR A C 1
ATOM 1431 O O . THR A 1 176 ? 13.493 -1.140 -4.523 1.00 98.44 176 THR A O 1
ATOM 1434 N N . LEU A 1 177 ? 11.604 -1.391 -3.330 1.00 98.38 177 LEU A N 1
ATOM 1435 C CA . LEU A 1 177 ? 10.813 -1.995 -4.394 1.00 98.38 177 LEU A CA 1
ATOM 1436 C C . LEU A 1 177 ? 9.918 -0.922 -5.014 1.00 98.38 177 LEU A C 1
ATOM 1438 O O . LEU A 1 177 ? 9.142 -0.295 -4.301 1.00 98.38 177 LEU A O 1
ATOM 1442 N N . VAL A 1 178 ? 10.004 -0.720 -6.324 1.00 98.38 178 VAL A N 1
ATOM 1443 C CA . VAL A 1 178 ? 9.204 0.260 -7.071 1.00 98.38 178 VAL A CA 1
ATOM 1444 C C . VAL A 1 178 ? 8.219 -0.471 -7.974 1.00 98.38 178 VAL A C 1
ATOM 1446 O O . VAL A 1 178 ? 8.606 -1.374 -8.719 1.00 98.38 178 VAL A O 1
ATOM 1449 N N . PHE A 1 179 ? 6.957 -0.056 -7.933 1.00 98.44 179 PHE A N 1
ATOM 1450 C CA . PHE A 1 179 ? 5.886 -0.538 -8.800 1.00 98.44 179 PHE A CA 1
ATOM 1451 C C . PHE A 1 179 ? 5.656 0.489 -9.911 1.00 98.44 179 PHE A 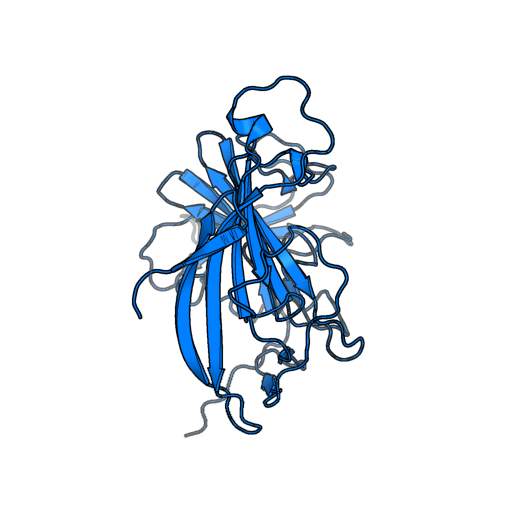C 1
ATOM 1453 O O . PHE A 1 179 ? 5.189 1.599 -9.671 1.00 98.44 179 PHE A O 1
ATOM 1460 N N . ASP A 1 180 ? 6.031 0.119 -11.132 1.00 98.25 180 ASP A N 1
ATOM 1461 C CA . ASP A 1 180 ? 5.894 0.937 -12.335 1.00 98.25 180 ASP A CA 1
ATOM 1462 C C . ASP A 1 180 ? 4.580 0.597 -13.034 1.00 98.25 180 ASP A C 1
ATOM 1464 O O . ASP A 1 180 ? 4.325 -0.560 -13.370 1.00 98.25 180 ASP A O 1
ATOM 1468 N N . TYR A 1 181 ? 3.761 1.607 -13.289 1.00 97.94 181 TYR A N 1
ATOM 1469 C CA . TYR A 1 181 ? 2.460 1.515 -13.944 1.00 97.94 181 TYR A CA 1
ATOM 1470 C C . TYR A 1 181 ? 2.516 1.923 -15.422 1.00 97.94 181 TYR A C 1
ATOM 1472 O O . TYR A 1 181 ? 1.488 2.250 -16.012 1.00 97.94 181 TYR A O 1
ATOM 1480 N N . GLY A 1 182 ? 3.700 1.856 -16.042 1.00 96.56 182 GLY A N 1
ATOM 1481 C CA . GLY A 1 182 ? 3.927 2.156 -17.458 1.00 96.56 182 GLY A CA 1
ATOM 1482 C C . GLY A 1 182 ? 4.591 3.508 -17.718 1.00 96.56 182 GLY A C 1
ATOM 1483 O O . GLY A 1 182 ? 4.682 3.922 -18.872 1.00 96.56 182 GLY A O 1
ATOM 1484 N N . GLU A 1 183 ? 5.058 4.200 -16.677 1.00 95.62 183 GLU A N 1
ATOM 1485 C CA . GLU A 1 183 ? 5.822 5.445 -16.794 1.00 95.62 183 GLU A CA 1
ATOM 1486 C C . GLU A 1 183 ? 7.185 5.222 -17.457 1.00 95.62 183 G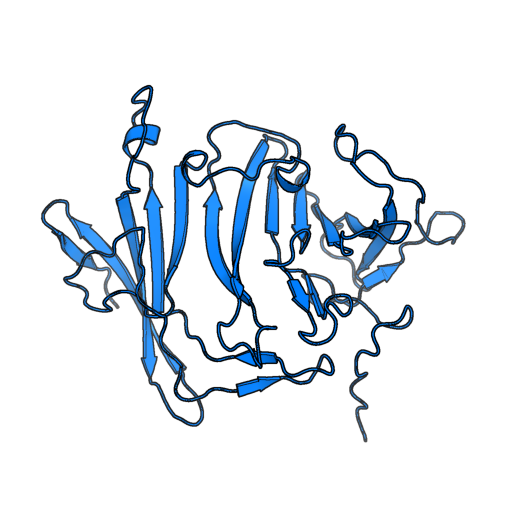LU A C 1
ATOM 1488 O O . GLU A 1 183 ? 7.725 6.124 -18.093 1.00 95.62 183 GLU A O 1
ATOM 1493 N N . ARG A 1 184 ? 7.782 4.038 -17.287 1.00 96.06 184 ARG A N 1
ATOM 1494 C CA . ARG A 1 184 ? 9.106 3.715 -17.830 1.00 96.06 184 ARG A CA 1
ATOM 1495 C C . ARG A 1 184 ? 9.001 2.841 -19.073 1.00 96.06 184 ARG A C 1
ATOM 1497 O O . ARG A 1 184 ? 8.058 2.077 -19.259 1.00 96.06 184 ARG A O 1
ATOM 1504 N N . SER A 1 185 ? 10.038 2.900 -19.909 1.00 94.38 185 SER A N 1
ATOM 1505 C CA . SER A 1 185 ? 10.143 2.046 -21.095 1.00 94.38 185 SER A CA 1
ATOM 1506 C C . SER A 1 185 ? 9.996 0.564 -20.736 1.00 94.38 185 SER A C 1
ATOM 1508 O O . SER A 1 185 ? 10.660 0.056 -19.829 1.00 94.38 185 SER A O 1
ATOM 1510 N N . PHE A 1 186 ? 9.160 -0.146 -21.494 1.00 94.69 186 PHE A N 1
ATOM 1511 C CA . PHE A 1 186 ? 8.986 -1.597 -21.387 1.00 94.69 186 PHE A CA 1
ATOM 1512 C C . PHE A 1 186 ? 10.062 -2.383 -22.165 1.00 94.69 186 PHE A C 1
ATOM 1514 O O . PHE A 1 186 ? 10.101 -3.613 -22.132 1.00 94.69 186 PHE A O 1
ATOM 1521 N N . SER A 1 187 ? 10.953 -1.693 -22.884 1.00 94.31 187 SER A N 1
ATOM 1522 C CA . SER A 1 187 ? 12.058 -2.322 -23.610 1.00 94.31 187 SER A CA 1
ATOM 1523 C C . SER A 1 187 ? 13.011 -3.026 -22.647 1.00 94.31 187 SER A C 1
ATOM 1525 O O . SER A 1 187 ? 13.432 -2.462 -21.635 1.00 94.31 187 SER A O 1
ATOM 1527 N N . VAL A 1 188 ? 13.416 -4.247 -23.004 1.00 92.75 188 VAL A N 1
ATOM 1528 C CA . VAL A 1 188 ? 14.431 -5.004 -22.253 1.00 92.75 188 VAL A CA 1
ATOM 1529 C C . VAL A 1 188 ? 15.827 -4.392 -22.373 1.00 92.75 188 VAL A C 1
ATOM 1531 O O . VAL A 1 188 ? 16.678 -4.690 -21.549 1.00 92.75 188 VAL A O 1
ATOM 1534 N N . LYS A 1 189 ? 16.082 -3.569 -23.400 1.00 91.44 189 LYS A N 1
ATOM 1535 C CA . LYS A 1 189 ? 17.392 -2.934 -23.621 1.00 91.44 189 LYS A CA 1
ATOM 1536 C C . LYS A 1 189 ? 17.604 -1.723 -22.722 1.00 91.44 189 LYS A C 1
ATOM 1538 O O . LYS A 1 189 ? 18.736 -1.422 -22.365 1.00 91.44 189 LYS A O 1
ATOM 1543 N N . ASP A 1 190 ? 16.518 -1.049 -22.365 1.00 92.94 190 ASP A N 1
ATOM 1544 C CA . ASP A 1 190 ? 16.582 0.164 -21.565 1.00 92.94 190 ASP A CA 1
ATOM 1545 C C . ASP A 1 190 ? 16.678 -0.229 -20.096 1.00 92.94 190 ASP A C 1
ATOM 1547 O O . ASP A 1 190 ? 15.940 -1.110 -19.648 1.00 92.94 190 ASP A O 1
ATOM 1551 N N . ARG A 1 191 ? 17.573 0.421 -19.349 1.00 93.31 191 ARG A N 1
ATOM 1552 C CA . ARG A 1 191 ? 17.711 0.243 -17.901 1.00 93.31 191 ARG A CA 1
ATOM 1553 C C . ARG A 1 191 ? 16.835 1.278 -17.181 1.00 93.31 191 ARG A C 1
ATOM 1555 O O . ARG A 1 191 ? 17.135 2.467 -17.278 1.00 93.31 191 ARG A O 1
ATOM 1562 N N . PRO A 1 192 ? 15.775 0.863 -16.462 1.00 94.88 192 PRO A N 1
ATOM 1563 C CA . PRO A 1 192 ? 14.940 1.769 -15.679 1.00 94.88 192 PRO A CA 1
ATOM 1564 C C . PRO A 1 192 ? 15.728 2.606 -14.667 1.00 94.88 192 PRO A C 1
ATOM 1566 O O . PRO A 1 192 ? 16.561 2.078 -13.928 1.00 94.88 192 PRO A O 1
ATOM 1569 N N . THR A 1 193 ? 15.418 3.899 -14.605 1.00 94.25 193 THR A N 1
ATOM 1570 C CA . THR A 1 193 ? 15.907 4.820 -13.574 1.00 94.25 193 THR A CA 1
ATOM 1571 C C . THR A 1 193 ? 15.044 4.747 -12.318 1.00 94.25 193 THR A C 1
ATOM 1573 O O . THR A 1 193 ? 13.863 4.388 -12.383 1.00 94.25 193 THR A O 1
ATOM 1576 N N . PHE A 1 194 ? 15.624 5.119 -11.174 1.00 94.44 194 PHE A N 1
ATOM 1577 C CA . PHE A 1 194 ? 14.904 5.166 -9.900 1.00 94.44 194 PHE A CA 1
ATOM 1578 C C . PHE A 1 194 ? 13.752 6.176 -9.943 1.00 94.44 194 PHE A C 1
ATOM 1580 O O . PHE A 1 194 ? 12.601 5.802 -9.742 1.00 94.44 194 PHE A O 1
ATOM 1587 N N . ASN A 1 195 ? 14.035 7.421 -10.332 1.00 91.69 195 ASN A N 1
ATOM 1588 C CA . ASN A 1 195 ? 13.024 8.466 -10.493 1.00 91.69 195 ASN A CA 1
ATOM 1589 C C . ASN A 1 195 ? 12.450 8.487 -11.917 1.00 91.69 195 ASN A C 1
ATOM 1591 O O . ASN A 1 195 ? 13.141 8.150 -12.885 1.00 91.69 195 ASN A O 1
ATOM 1595 N N . THR A 1 196 ? 11.191 8.904 -12.037 1.00 91.69 196 THR A N 1
ATOM 1596 C CA . THR A 1 196 ? 10.511 9.185 -13.308 1.00 91.69 196 THR A CA 1
ATOM 1597 C C . THR A 1 196 ? 9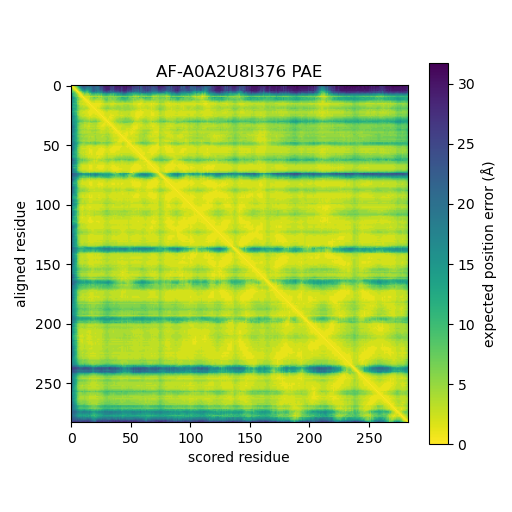.508 10.319 -13.110 1.00 91.69 196 THR A C 1
ATOM 1599 O O . THR A 1 196 ? 8.870 10.402 -12.064 1.00 91.69 196 THR A O 1
ATOM 1602 N N . GLU A 1 197 ? 9.362 11.172 -14.119 1.00 87.19 197 GLU A N 1
ATOM 1603 C CA . GLU A 1 197 ? 8.358 12.249 -14.163 1.00 87.19 197 GLU A CA 1
ATOM 1604 C C . GLU A 1 197 ? 7.300 12.000 -15.249 1.00 87.19 197 GLU A C 1
ATOM 1606 O O . GLU A 1 197 ? 6.418 12.823 -15.492 1.00 87.19 197 GLU A O 1
ATOM 1611 N N . ILE A 1 198 ? 7.383 10.855 -15.931 1.00 90.38 198 ILE A N 1
ATOM 1612 C CA . ILE A 1 198 ? 6.444 10.486 -16.985 1.00 90.38 198 ILE A CA 1
ATOM 1613 C C . ILE A 1 198 ? 5.108 10.111 -16.339 1.00 90.38 198 ILE A C 1
ATOM 1615 O O . ILE A 1 198 ? 5.061 9.397 -15.338 1.00 90.38 198 ILE A O 1
ATOM 1619 N N . SER A 1 199 ? 4.006 10.590 -16.916 1.00 90.50 199 SER A N 1
ATOM 1620 C CA . SER A 1 199 ? 2.674 10.210 -16.452 1.00 90.50 199 SER A CA 1
ATOM 1621 C C . SER A 1 199 ? 2.387 8.739 -16.761 1.00 90.50 199 SER A C 1
ATOM 1623 O O . SER A 1 199 ? 2.664 8.253 -17.858 1.00 90.50 199 SER A O 1
ATOM 1625 N N . TRP A 1 200 ? 1.802 8.034 -15.798 1.00 94.62 200 TRP A N 1
ATOM 1626 C CA . TRP A 1 200 ? 1.319 6.670 -15.980 1.00 94.62 200 TRP A CA 1
ATOM 1627 C C . TRP A 1 200 ? 0.155 6.607 -16.991 1.00 94.62 200 TRP A C 1
ATOM 1629 O O . TRP A 1 200 ? -0.764 7.431 -16.943 1.00 94.62 200 TRP A O 1
ATOM 1639 N N . PRO A 1 201 ? 0.150 5.635 -17.918 1.00 95.50 201 PRO A N 1
ATOM 1640 C CA . PRO A 1 201 ? -0.934 5.445 -18.875 1.00 95.50 201 PRO A CA 1
ATOM 1641 C C . PRO A 1 201 ? -2.245 4.983 -18.219 1.00 95.50 201 PRO A C 1
ATOM 1643 O O . PRO A 1 201 ? -2.290 4.532 -17.071 1.00 95.50 201 PRO A O 1
ATOM 1646 N N . VAL A 1 202 ? -3.331 5.093 -18.987 1.00 96.44 202 VAL A N 1
ATOM 1647 C CA . VAL A 1 202 ? -4.667 4.593 -18.638 1.00 96.44 202 VAL A CA 1
ATOM 1648 C C . VAL A 1 202 ? -4.902 3.261 -19.354 1.00 96.44 202 VAL A C 1
ATOM 1650 O O . VAL A 1 202 ? -4.679 3.158 -20.561 1.00 96.44 202 VAL A O 1
ATOM 1653 N N . ARG A 1 203 ? -5.359 2.241 -18.622 1.00 97.38 203 ARG A N 1
ATOM 1654 C CA . ARG A 1 203 ? -5.728 0.926 -19.175 1.00 97.38 203 ARG A CA 1
ATOM 1655 C C . ARG A 1 203 ? -6.958 1.013 -20.087 1.00 97.38 203 ARG A C 1
ATOM 1657 O O . ARG A 1 203 ? -7.843 1.837 -19.856 1.00 97.38 203 ARG A O 1
ATOM 1664 N N . LEU A 1 204 ? -7.062 0.115 -21.068 1.00 97.75 204 LEU A N 1
ATOM 1665 C CA . LEU A 1 204 ? -8.201 0.091 -22.002 1.00 97.75 204 LEU A CA 1
ATOM 1666 C C . LEU A 1 204 ? -9.537 -0.294 -21.342 1.00 97.75 204 LEU A C 1
ATOM 1668 O O . LEU A 1 204 ? -10.578 0.256 -21.689 1.00 97.75 204 LEU A O 1
ATOM 1672 N N . ASP A 1 205 ? -9.510 -1.211 -20.381 1.00 97.69 205 ASP A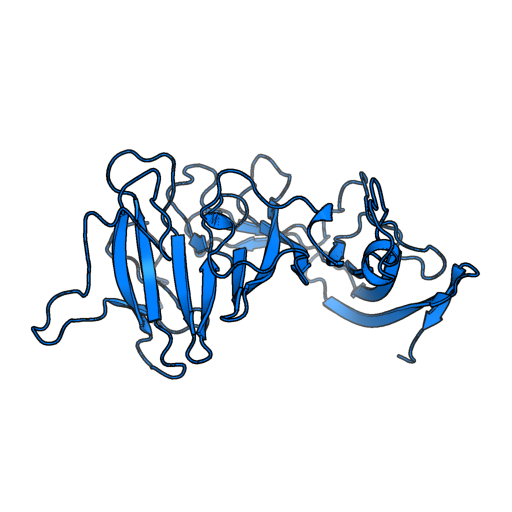 N 1
ATOM 1673 C CA . ASP A 1 205 ? -10.665 -1.735 -19.645 1.00 97.69 205 ASP A CA 1
ATOM 1674 C C . ASP A 1 205 ? -10.818 -1.059 -18.273 1.00 97.69 205 ASP A C 1
ATOM 1676 O O . ASP A 1 205 ? -10.752 -1.695 -17.220 1.00 97.69 205 ASP A O 1
ATOM 1680 N N . CYS A 1 206 ? -10.985 0.265 -18.261 1.00 97.19 206 CYS A N 1
ATOM 1681 C CA . CYS A 1 206 ? -11.263 0.988 -17.020 1.00 97.19 206 CYS A CA 1
ATOM 1682 C C . CYS A 1 206 ? -12.605 0.550 -16.418 1.00 97.19 206 CYS A C 1
ATOM 1684 O O . CYS A 1 206 ? -13.643 0.609 -17.082 1.00 97.19 206 CYS A O 1
ATOM 1686 N N . PHE A 1 207 ? -12.612 0.223 -15.129 1.00 97.00 207 PHE A N 1
ATOM 1687 C CA . PHE A 1 207 ? -13.816 -0.217 -14.427 1.00 97.00 207 PHE A CA 1
ATOM 1688 C C . PHE A 1 207 ? -14.009 0.529 -13.108 1.00 97.00 207 PHE A C 1
ATOM 1690 O O . PHE A 1 207 ? -13.104 1.192 -12.602 1.00 97.00 207 PHE A O 1
ATOM 1697 N N . SER A 1 208 ? -15.219 0.425 -12.570 1.00 96.81 208 SER A N 1
ATOM 1698 C CA . SER A 1 208 ? -15.615 1.021 -11.299 1.00 96.81 208 SER A CA 1
ATOM 1699 C C . SER A 1 208 ? -16.216 -0.041 -10.396 1.00 96.81 208 SER A C 1
ATOM 1701 O O . SER A 1 208 ? -16.955 -0.909 -10.866 1.00 96.81 208 SER A O 1
ATOM 1703 N N . ARG A 1 209 ? -15.940 0.055 -9.098 1.00 95.69 209 ARG A N 1
ATOM 1704 C CA . ARG A 1 209 ? -16.674 -0.671 -8.059 1.00 95.69 209 ARG A CA 1
ATOM 1705 C C . ARG A 1 209 ? -17.479 0.312 -7.219 1.00 95.69 209 ARG A C 1
ATOM 1707 O O . ARG A 1 209 ? -17.044 1.437 -7.008 1.00 95.69 209 ARG A O 1
ATOM 1714 N N . TYR A 1 210 ? -18.641 -0.135 -6.750 1.00 94.56 210 TYR A N 1
ATOM 1715 C CA . TYR A 1 210 ? -19.572 0.666 -5.942 1.00 94.56 210 TYR A CA 1
ATOM 1716 C C . TYR A 1 210 ? -19.975 -0.036 -4.638 1.00 94.56 210 TYR A C 1
ATOM 1718 O O . TYR A 1 210 ? -20.899 0.396 -3.954 1.00 94.56 210 TYR A O 1
ATOM 1726 N N . GLU A 1 211 ? -19.280 -1.119 -4.278 1.00 93.38 211 GLU A N 1
ATOM 1727 C CA . GLU A 1 211 ? -19.550 -1.915 -3.071 1.00 93.38 211 GLU A CA 1
ATOM 1728 C C . GLU A 1 211 ? -19.420 -1.107 -1.767 1.00 93.38 211 GLU A C 1
ATOM 1730 O O . GLU A 1 211 ? -20.048 -1.440 -0.766 1.00 93.38 211 GLU A O 1
ATOM 1735 N N . TYR A 1 212 ? -18.701 0.017 -1.816 1.00 92.62 212 TYR A N 1
ATOM 1736 C CA . TYR A 1 212 ? -18.496 0.941 -0.700 1.00 92.62 212 TYR A CA 1
ATOM 1737 C C . TYR A 1 212 ? -19.412 2.178 -0.741 1.00 92.62 212 TYR A C 1
ATOM 1739 O O . TYR A 1 212 ? -19.250 3.105 0.040 1.00 92.62 212 TYR A O 1
ATOM 1747 N N . GLY A 1 213 ? -20.384 2.239 -1.656 1.00 92.94 213 GLY A N 1
ATOM 1748 C CA . GLY A 1 213 ? -21.321 3.367 -1.741 1.00 92.94 213 GLY A CA 1
ATOM 1749 C C . GLY A 1 213 ? -20.772 4.639 -2.405 1.00 92.94 213 GLY A C 1
ATOM 1750 O O . GLY A 1 213 ? -21.503 5.622 -2.497 1.00 92.94 213 GLY A O 1
ATOM 1751 N N . PHE A 1 214 ? -19.544 4.613 -2.926 1.00 93.12 214 PHE A N 1
ATOM 1752 C CA . PHE A 1 214 ? -18.966 5.646 -3.794 1.00 93.12 214 PHE A CA 1
ATOM 1753 C C . PHE A 1 214 ? -18.244 5.011 -4.993 1.00 93.12 214 PHE A C 1
ATOM 1755 O O . PHE A 1 214 ? -18.020 3.800 -5.017 1.00 93.12 214 PHE A O 1
ATOM 1762 N N . ASN A 1 215 ? -17.909 5.816 -6.009 1.00 95.19 215 ASN A N 1
ATOM 1763 C CA . ASN A 1 215 ? -17.189 5.342 -7.193 1.00 95.19 215 ASN A CA 1
ATOM 1764 C C . ASN A 1 215 ? -15.725 5.040 -6.853 1.00 95.19 215 ASN A C 1
ATOM 1766 O O . ASN A 1 215 ? -14.941 5.955 -6.610 1.00 95.19 215 ASN A O 1
ATOM 1770 N N . LEU A 1 216 ? -15.343 3.767 -6.888 1.00 96.38 216 LEU A N 1
ATOM 1771 C CA . LEU A 1 216 ? -13.951 3.343 -6.816 1.00 96.38 216 LEU A CA 1
ATOM 1772 C C . LEU A 1 216 ? -13.459 2.994 -8.224 1.00 96.38 216 LEU A C 1
ATOM 1774 O O . LEU A 1 216 ? -13.621 1.864 -8.697 1.00 96.38 216 LEU A O 1
ATOM 1778 N N . ARG A 1 217 ? -12.915 3.991 -8.928 1.00 97.44 217 ARG A N 1
ATOM 1779 C CA . ARG A 1 217 ? -12.463 3.866 -10.319 1.00 97.44 217 ARG A CA 1
ATOM 1780 C C . ARG A 1 217 ? -11.054 3.278 -10.387 1.00 97.44 217 ARG A C 1
ATOM 1782 O O . ARG A 1 217 ? -10.141 3.782 -9.750 1.00 97.44 217 ARG A O 1
ATOM 1789 N N . THR A 1 218 ? -10.856 2.249 -11.208 1.00 97.56 218 THR A N 1
ATOM 1790 C CA . THR A 1 218 ? -9.541 1.640 -11.459 1.00 97.56 218 THR A CA 1
ATOM 1791 C C . THR A 1 218 ? -9.115 1.858 -12.910 1.00 97.56 218 THR A C 1
ATOM 1793 O O . THR A 1 218 ? -9.785 1.392 -13.837 1.00 97.56 218 THR A O 1
ATOM 1796 N N . ARG A 1 219 ? -7.987 2.550 -13.114 1.00 97.50 219 ARG A N 1
ATOM 1797 C CA . ARG A 1 219 ? -7.470 2.953 -14.436 1.00 97.50 219 ARG A CA 1
ATOM 1798 C C . ARG A 1 219 ? -6.033 2.526 -14.715 1.00 97.50 219 ARG A C 1
ATOM 1800 O O . ARG A 1 219 ? -5.555 2.732 -15.826 1.00 97.50 219 ARG A O 1
ATOM 1807 N N . ARG A 1 220 ? -5.342 1.930 -13.742 1.00 97.62 220 ARG A N 1
ATOM 1808 C CA . ARG A 1 220 ? -3.907 1.627 -13.841 1.00 97.62 220 ARG A CA 1
ATOM 1809 C C . ARG A 1 220 ? -3.637 0.128 -13.901 1.00 97.62 220 ARG A C 1
ATOM 1811 O O . ARG A 1 220 ? -4.439 -0.685 -13.434 1.00 97.62 220 ARG A O 1
ATOM 1818 N N . LEU A 1 221 ? -2.502 -0.223 -14.497 1.00 98.25 221 LEU A N 1
ATOM 1819 C CA . LEU A 1 221 ? -1.941 -1.571 -14.550 1.00 98.25 221 LEU A CA 1
ATOM 1820 C C . LEU A 1 221 ? -0.466 -1.482 -14.176 1.00 98.25 221 LEU A C 1
ATOM 1822 O O . LEU A 1 221 ? 0.251 -0.666 -14.740 1.00 98.25 221 LEU A O 1
ATOM 1826 N N . CYS A 1 222 ? -0.015 -2.306 -13.233 1.00 98.38 222 CYS A N 1
ATOM 1827 C CA . CYS A 1 222 ? 1.408 -2.401 -12.921 1.00 98.38 222 CYS A CA 1
ATOM 1828 C C . CYS A 1 222 ? 2.104 -3.179 -14.042 1.00 98.38 222 CYS A C 1
ATOM 1830 O O . CYS A 1 222 ? 1.764 -4.336 -14.292 1.00 98.38 222 CYS A O 1
ATOM 1832 N N . HIS A 1 223 ? 3.059 -2.551 -14.714 1.00 98.19 223 HIS A N 1
ATOM 1833 C CA . HIS A 1 223 ? 3.832 -3.109 -15.817 1.00 98.19 223 HIS A CA 1
ATOM 1834 C C . HIS A 1 223 ? 5.199 -3.628 -15.378 1.00 98.19 223 HIS A C 1
ATOM 1836 O O . HIS A 1 223 ? 5.729 -4.536 -16.024 1.00 98.19 223 HIS A O 1
ATOM 1842 N N . GLN A 1 224 ? 5.791 -3.081 -14.311 1.00 98.19 224 GLN A N 1
ATOM 1843 C CA . GLN A 1 224 ? 7.104 -3.526 -13.843 1.00 98.19 224 GLN A CA 1
ATOM 1844 C C . GLN A 1 224 ? 7.210 -3.490 -12.321 1.00 98.19 224 GLN A C 1
ATOM 1846 O O . GLN A 1 224 ? 6.670 -2.601 -11.670 1.00 98.19 224 GLN A O 1
ATOM 1851 N N . ILE A 1 225 ? 7.965 -4.435 -11.766 1.00 98.44 225 ILE A N 1
ATOM 1852 C CA . ILE A 1 225 ? 8.395 -4.405 -10.364 1.00 98.44 225 ILE A CA 1
ATOM 1853 C C . ILE A 1 225 ? 9.919 -4.323 -10.366 1.00 98.44 225 ILE A C 1
ATOM 1855 O O . ILE A 1 225 ? 10.593 -5.189 -10.930 1.00 98.44 225 ILE A O 1
ATOM 1859 N N . LEU A 1 226 ? 10.462 -3.258 -9.787 1.00 98.12 226 LEU A N 1
ATOM 1860 C CA . LEU A 1 226 ? 11.873 -2.890 -9.884 1.00 98.12 226 LEU A CA 1
ATOM 1861 C C . LEU A 1 226 ? 12.500 -2.879 -8.490 1.00 98.12 226 LEU A C 1
ATOM 1863 O O . LEU A 1 226 ? 12.039 -2.148 -7.619 1.00 98.12 226 LEU A O 1
ATOM 1867 N N . MET A 1 227 ? 13.553 -3.663 -8.279 1.00 98.12 227 MET A N 1
ATOM 1868 C CA . MET A 1 227 ? 14.317 -3.655 -7.033 1.00 98.12 227 MET A CA 1
ATOM 1869 C C . MET A 1 227 ? 15.525 -2.736 -7.169 1.00 98.12 227 MET A C 1
ATOM 1871 O O . MET A 1 227 ? 16.368 -2.940 -8.048 1.00 98.12 227 MET A O 1
ATOM 1875 N N . PHE A 1 228 ? 15.634 -1.769 -6.267 1.00 98.00 228 PHE A N 1
ATOM 1876 C CA . PHE A 1 228 ? 16.740 -0.827 -6.194 1.00 98.00 228 PHE A CA 1
ATOM 1877 C C . PHE A 1 228 ? 17.470 -0.934 -4.859 1.00 98.00 228 PHE A C 1
ATOM 1879 O O . PHE A 1 228 ? 16.835 -1.023 -3.809 1.00 98.00 228 PHE A O 1
ATOM 1886 N N . HIS A 1 229 ? 18.802 -0.918 -4.903 1.00 97.44 229 HIS A N 1
ATOM 1887 C CA . HIS A 1 229 ? 19.666 -0.944 -3.722 1.00 97.44 229 HIS A CA 1
ATOM 1888 C C . HIS A 1 229 ? 20.545 0.308 -3.674 1.00 97.44 229 HIS A C 1
ATOM 1890 O O . HIS A 1 229 ? 21.040 0.768 -4.707 1.00 97.44 229 HIS A O 1
ATOM 1896 N N . ARG A 1 230 ? 20.805 0.816 -2.471 1.00 96.06 230 ARG A N 1
ATOM 1897 C CA . ARG A 1 230 ? 21.817 1.848 -2.209 1.00 96.06 230 ARG A CA 1
ATOM 1898 C C . ARG A 1 230 ? 23.179 1.195 -1.978 1.00 96.06 230 ARG A C 1
ATOM 1900 O O . ARG A 1 230 ? 23.531 0.828 -0.860 1.00 96.06 230 ARG A O 1
ATOM 1907 N N . LEU A 1 231 ? 23.899 0.940 -3.070 1.00 94.69 231 LEU A N 1
ATOM 1908 C CA . LEU A 1 231 ? 25.137 0.157 -3.072 1.00 94.69 231 LEU A CA 1
ATOM 1909 C C . LEU A 1 231 ? 26.284 0.834 -2.311 1.00 94.69 231 LEU A C 1
ATOM 1911 O O . LEU A 1 231 ? 27.044 0.120 -1.663 1.00 94.69 231 LEU A O 1
ATOM 1915 N N . LYS A 1 232 ? 26.395 2.169 -2.345 1.00 93.50 232 LYS A N 1
ATOM 1916 C CA . LYS A 1 232 ? 27.421 2.909 -1.589 1.00 93.50 232 LYS A CA 1
ATOM 1917 C C . LYS A 1 232 ? 27.149 2.862 -0.089 1.00 93.50 232 LYS A C 1
ATOM 1919 O O . LYS A 1 232 ? 28.056 2.616 0.701 1.00 93.50 232 LYS A O 1
ATOM 1924 N N . ALA A 1 233 ? 25.887 3.038 0.308 1.00 92.44 233 ALA A N 1
ATOM 1925 C CA . ALA A 1 233 ? 25.492 2.849 1.702 1.00 92.44 233 ALA A CA 1
ATOM 1926 C C . ALA A 1 233 ? 25.783 1.410 2.177 1.00 92.44 233 ALA A C 1
ATOM 1928 O O . ALA A 1 233 ? 26.308 1.208 3.269 1.00 92.44 233 ALA A O 1
ATOM 1929 N N . LEU A 1 234 ? 25.510 0.404 1.335 1.00 94.06 234 LEU A N 1
ATOM 1930 C CA . LEU A 1 234 ? 25.780 -1.008 1.639 1.00 94.06 234 LEU A CA 1
ATOM 1931 C C . LEU A 1 234 ? 27.272 -1.364 1.689 1.00 94.06 234 LEU A C 1
ATOM 1933 O O . LEU A 1 234 ? 27.642 -2.285 2.414 1.00 94.06 234 LEU A O 1
ATOM 1937 N N . SER A 1 235 ? 28.132 -0.675 0.934 1.00 92.94 235 SER A N 1
ATOM 1938 C CA . SER A 1 235 ? 29.580 -0.919 0.957 1.00 92.94 235 SER A CA 1
ATOM 1939 C C . SER A 1 235 ? 30.276 -0.329 2.184 1.00 92.94 235 SER A C 1
ATOM 1941 O O . SER A 1 235 ? 31.472 -0.559 2.363 1.00 92.94 235 SER A O 1
ATOM 1943 N N . GLY A 1 236 ? 29.549 0.407 3.031 1.00 86.75 236 GLY A N 1
ATOM 1944 C CA . GLY A 1 236 ? 30.097 1.069 4.212 1.00 86.75 236 GLY A CA 1
ATOM 1945 C C . GLY A 1 236 ? 30.835 2.369 3.895 1.00 86.75 236 GLY A C 1
ATOM 1946 O O . GLY A 1 236 ? 31.663 2.797 4.696 1.00 86.75 236 GLY A O 1
ATOM 1947 N N . GLU A 1 237 ? 30.572 2.994 2.740 1.00 86.69 237 GLU A N 1
ATOM 1948 C CA . GLU A 1 237 ? 31.059 4.353 2.487 1.00 86.69 237 GLU A CA 1
ATOM 1949 C C . GLU A 1 237 ? 30.415 5.324 3.494 1.00 86.69 237 GLU A C 1
ATOM 1951 O O . GLU A 1 237 ? 29.200 5.330 3.694 1.00 86.69 237 GLU A O 1
ATOM 1956 N N . GLU A 1 238 ? 31.232 6.148 4.151 1.00 77.50 238 GLU A N 1
ATOM 1957 C CA . GLU A 1 238 ? 30.747 7.155 5.098 1.00 77.50 238 GLU A CA 1
ATOM 1958 C C . GLU A 1 238 ? 30.247 8.409 4.362 1.00 77.50 238 GLU A C 1
ATOM 1960 O O . GLU A 1 238 ? 30.810 8.815 3.347 1.00 77.50 238 GLU A O 1
ATOM 1965 N N . ASN A 1 239 ? 29.224 9.075 4.913 1.00 71.62 239 ASN A N 1
ATOM 1966 C CA . ASN A 1 239 ? 28.673 10.341 4.398 1.00 71.62 239 ASN A CA 1
ATOM 1967 C C . ASN A 1 239 ? 28.157 10.274 2.949 1.00 71.62 239 ASN A C 1
ATOM 1969 O O . ASN A 1 239 ? 28.320 11.220 2.177 1.00 71.62 239 ASN A O 1
ATOM 1973 N N . VAL A 1 240 ? 27.511 9.168 2.577 1.00 78.00 240 VAL A N 1
ATOM 1974 C CA . VAL A 1 240 ? 26.859 9.029 1.271 1.00 78.00 240 VAL A CA 1
ATOM 1975 C C . VAL A 1 240 ? 25.654 9.972 1.183 1.00 78.00 240 VAL A C 1
ATOM 1977 O O . VAL A 1 240 ? 24.553 9.653 1.634 1.00 78.00 240 VAL A O 1
ATOM 1980 N N . THR A 1 241 ? 25.868 11.144 0.590 1.00 74.94 241 THR A N 1
ATOM 1981 C CA . THR A 1 241 ? 24.818 12.094 0.207 1.00 74.94 241 THR A CA 1
ATOM 1982 C C . THR A 1 241 ? 24.500 11.944 -1.280 1.00 74.94 241 THR A C 1
ATOM 1984 O O . THR A 1 241 ? 25.382 11.624 -2.079 1.00 74.94 241 THR A O 1
ATOM 1987 N N . ASP A 1 242 ? 23.238 12.161 -1.658 1.00 80.44 242 ASP A N 1
ATOM 1988 C CA . ASP A 1 242 ? 22.784 12.203 -3.058 1.00 80.44 242 ASP A CA 1
ATOM 1989 C C . ASP A 1 242 ? 23.054 10.920 -3.876 1.00 80.44 242 ASP A C 1
ATOM 1991 O O . ASP A 1 242 ? 23.206 10.947 -5.102 1.00 80.44 242 ASP A O 1
ATOM 1995 N N . GLU A 1 243 ? 23.117 9.759 -3.216 1.00 90.19 243 GLU A N 1
ATOM 1996 C CA . GLU A 1 243 ? 23.220 8.479 -3.916 1.00 90.19 243 GLU A CA 1
ATOM 1997 C C . GLU A 1 243 ? 21.931 8.170 -4.677 1.00 90.19 243 GLU A C 1
ATOM 1999 O O . GLU A 1 243 ? 20.848 8.102 -4.103 1.00 90.19 243 GLU A O 1
ATOM 2004 N N . THR A 1 244 ? 22.065 7.876 -5.970 1.00 91.81 244 THR A N 1
ATOM 2005 C CA . THR A 1 244 ? 20.971 7.296 -6.749 1.00 91.81 244 THR A CA 1
ATOM 2006 C C . THR A 1 244 ? 20.957 5.776 -6.564 1.00 91.81 244 THR A C 1
ATOM 2008 O O . THR A 1 244 ? 21.941 5.130 -6.936 1.00 91.81 244 THR A O 1
ATOM 2011 N N . PRO A 1 245 ? 19.862 5.182 -6.052 1.00 95.50 245 PRO A N 1
ATOM 2012 C CA . PRO A 1 245 ? 19.746 3.735 -5.925 1.00 95.50 245 PRO A CA 1
ATOM 2013 C C . PRO A 1 245 ? 19.965 3.018 -7.264 1.00 95.50 245 PRO A C 1
ATOM 2015 O O . PRO A 1 245 ? 19.420 3.408 -8.302 1.00 95.50 245 PRO A O 1
ATOM 2018 N N . ALA A 1 246 ? 20.749 1.943 -7.248 1.00 95.31 246 ALA A N 1
ATOM 2019 C CA . ALA A 1 246 ? 21.051 1.144 -8.426 1.00 95.31 246 ALA A CA 1
ATOM 2020 C C . ALA A 1 246 ? 19.994 0.054 -8.629 1.00 95.31 246 ALA A C 1
ATOM 2022 O O . ALA A 1 246 ? 19.661 -0.679 -7.700 1.00 95.31 246 ALA A O 1
ATOM 2023 N N . LEU A 1 247 ? 19.493 -0.089 -9.860 1.00 97.00 247 LEU A N 1
ATOM 2024 C CA . LEU A 1 247 ? 18.609 -1.197 -10.227 1.00 97.00 247 LEU A CA 1
ATOM 2025 C C . LEU A 1 247 ? 19.370 -2.525 -10.124 1.00 97.00 247 LEU A C 1
ATOM 2027 O O . LEU A 1 247 ? 20.403 -2.672 -10.786 1.00 97.00 247 LEU A O 1
ATOM 2031 N N . VAL A 1 248 ? 18.824 -3.470 -9.357 1.00 96.06 248 VAL A N 1
ATOM 2032 C CA . VAL A 1 248 ? 19.382 -4.812 -9.118 1.00 96.06 248 VAL A CA 1
ATOM 2033 C C . VAL A 1 248 ? 18.571 -5.893 -9.821 1.00 96.06 248 VAL A C 1
ATOM 2035 O O . VAL A 1 248 ? 19.141 -6.763 -10.477 1.00 96.06 248 VAL A O 1
ATOM 2038 N N . SER A 1 249 ? 17.243 -5.836 -9.730 1.00 95.75 249 SER A N 1
ATOM 2039 C CA . SER A 1 249 ? 16.362 -6.783 -10.412 1.00 95.75 249 SER A CA 1
ATOM 2040 C C . SER A 1 249 ? 15.131 -6.094 -10.976 1.00 95.75 249 SER A C 1
ATOM 2042 O O . SER A 1 249 ? 14.674 -5.066 -10.474 1.00 95.75 249 SER A O 1
ATOM 2044 N N . ARG A 1 250 ? 14.605 -6.647 -12.065 1.00 97.00 250 ARG A N 1
ATOM 2045 C CA . ARG A 1 250 ? 13.456 -6.105 -12.782 1.00 97.00 250 ARG A CA 1
ATOM 2046 C C . ARG A 1 250 ? 12.541 -7.238 -13.210 1.00 97.00 250 ARG A C 1
ATOM 2048 O O . ARG A 1 250 ? 12.967 -8.201 -13.841 1.00 97.00 250 ARG A O 1
ATOM 2055 N N . TRP A 1 251 ? 11.263 -7.086 -12.908 1.00 97.38 251 TRP A N 1
ATOM 2056 C CA . TRP A 1 251 ? 10.197 -7.968 -13.355 1.00 97.38 251 TRP A CA 1
ATOM 2057 C C . TRP A 1 251 ? 9.330 -7.230 -14.362 1.00 97.38 251 TRP A C 1
ATOM 2059 O O . TRP A 1 251 ? 8.873 -6.127 -14.081 1.00 97.38 251 TRP A O 1
ATOM 2069 N N . LEU A 1 252 ? 9.107 -7.834 -15.526 1.00 97.19 252 LEU A N 1
ATOM 2070 C CA . LEU A 1 252 ? 8.215 -7.325 -16.565 1.00 97.19 252 LEU A CA 1
ATOM 2071 C C . LEU A 1 252 ? 6.900 -8.085 -16.539 1.00 97.19 252 LEU A C 1
ATOM 2073 O O . LEU A 1 252 ? 6.889 -9.311 -16.669 1.00 97.19 252 LEU A O 1
ATOM 2077 N N . LEU A 1 253 ? 5.810 -7.335 -16.445 1.00 97.81 253 LEU A N 1
ATOM 2078 C CA . LEU A 1 253 ? 4.439 -7.817 -16.469 1.00 97.81 253 LEU A CA 1
ATOM 2079 C C . LEU A 1 253 ? 3.823 -7.420 -17.813 1.00 97.81 253 LEU A C 1
ATOM 2081 O O . LEU A 1 253 ? 3.514 -6.252 -18.056 1.00 97.81 253 LEU A O 1
ATOM 2085 N N . ALA A 1 254 ? 3.708 -8.387 -18.723 1.00 97.56 254 ALA A N 1
ATOM 2086 C CA . ALA A 1 254 ? 3.133 -8.155 -20.044 1.00 97.56 254 ALA A CA 1
ATOM 2087 C C . ALA A 1 254 ? 1.654 -8.534 -20.054 1.00 97.56 254 ALA A C 1
ATOM 2089 O O . ALA A 1 254 ? 1.274 -9.611 -19.588 1.00 97.56 254 ALA A O 1
ATOM 2090 N N . TYR A 1 255 ? 0.845 -7.665 -20.649 1.00 98.19 255 TYR A N 1
ATOM 2091 C CA . TYR A 1 255 ? -0.599 -7.817 -20.717 1.00 98.19 255 TYR A CA 1
ATOM 2092 C C . TYR A 1 255 ? -1.069 -7.914 -22.161 1.00 98.19 255 TYR A C 1
ATOM 2094 O O . TYR A 1 255 ? -0.580 -7.195 -23.033 1.00 98.19 255 TYR A O 1
ATOM 2102 N N . GLU A 1 256 ? -2.071 -8.755 -22.383 1.00 98.12 256 GLU A N 1
ATOM 2103 C CA . GLU A 1 256 ? -2.935 -8.662 -23.552 1.00 98.12 256 GLU A CA 1
ATOM 2104 C C . GLU A 1 256 ? -4.067 -7.693 -23.200 1.00 98.12 256 GLU A C 1
ATOM 2106 O O . GLU A 1 256 ? -4.998 -8.041 -22.472 1.00 98.12 256 GLU A O 1
ATOM 2111 N N . GLN A 1 257 ? -3.922 -6.432 -23.624 1.00 96.50 257 GLN A N 1
ATOM 2112 C CA . GLN A 1 257 ? -4.908 -5.396 -23.325 1.00 96.50 257 GLN A CA 1
ATOM 2113 C C . GLN A 1 257 ? -6.112 -5.504 -24.253 1.00 96.50 257 GLN A C 1
ATOM 2115 O O . GLN A 1 257 ? -5.980 -5.615 -25.472 1.00 96.50 257 GLN A O 1
ATOM 2120 N N . ASN A 1 258 ? -7.294 -5.407 -23.661 1.00 96.62 258 ASN A N 1
ATOM 2121 C CA . ASN A 1 258 ? -8.571 -5.455 -24.353 1.00 96.62 258 ASN A CA 1
ATOM 2122 C C . ASN A 1 258 ? -9.504 -4.415 -23.722 1.00 96.62 258 ASN A C 1
ATOM 2124 O O . ASN A 1 258 ? -9.344 -4.078 -22.554 1.00 96.62 258 ASN A O 1
ATOM 2128 N N . THR A 1 259 ? -10.478 -3.901 -24.472 1.00 96.81 259 THR A N 1
ATOM 2129 C CA . THR A 1 259 ? -11.451 -2.924 -23.951 1.00 96.81 259 THR A CA 1
ATOM 2130 C C . THR A 1 259 ? -12.457 -3.533 -22.973 1.00 96.81 259 THR A C 1
ATOM 2132 O O . THR A 1 259 ? -13.062 -2.797 -22.199 1.00 96.81 259 THR A O 1
ATOM 2135 N N . ALA A 1 260 ? -12.647 -4.856 -22.999 1.00 96.38 260 ALA A N 1
ATOM 2136 C CA . ALA A 1 260 ? -13.511 -5.575 -22.071 1.00 96.38 260 ALA A CA 1
ATOM 2137 C C . ALA A 1 260 ? -12.743 -6.078 -20.842 1.00 96.38 260 ALA A C 1
ATOM 2139 O O . ALA A 1 260 ? -13.124 -5.764 -19.718 1.00 96.38 260 ALA A O 1
ATOM 2140 N N . VAL A 1 261 ? -11.690 -6.878 -21.056 1.00 97.81 261 VAL A N 1
ATOM 2141 C CA . VAL A 1 261 ? -10.902 -7.498 -19.978 1.00 97.81 261 VAL A CA 1
ATOM 2142 C C . VAL A 1 261 ? -9.446 -7.657 -20.401 1.00 97.81 261 VAL A C 1
ATOM 2144 O O . VAL A 1 261 ? -9.136 -8.438 -21.297 1.00 97.81 261 VAL A O 1
ATOM 2147 N N . THR A 1 262 ? -8.548 -6.963 -19.717 1.00 98.25 262 THR A N 1
ATOM 2148 C CA . THR A 1 262 ? -7.100 -7.115 -19.861 1.00 98.25 262 THR A CA 1
ATOM 2149 C C . THR A 1 262 ? -6.597 -8.290 -19.022 1.00 98.25 262 THR A C 1
ATOM 2151 O O . THR A 1 262 ? -6.900 -8.387 -17.831 1.00 98.25 262 THR A O 1
ATOM 2154 N N . THR A 1 263 ? -5.764 -9.152 -19.609 1.00 98.31 263 THR A N 1
ATOM 2155 C CA . THR A 1 263 ? -5.180 -10.323 -18.931 1.00 98.31 263 THR A CA 1
ATOM 2156 C C . THR A 1 263 ? -3.657 -10.248 -18.867 1.00 98.31 263 THR A C 1
ATOM 2158 O O . THR A 1 263 ? -3.003 -9.894 -19.848 1.00 98.31 263 THR A O 1
ATOM 2161 N N . LEU A 1 264 ? -3.073 -10.606 -17.717 1.00 98.38 264 LEU A N 1
ATOM 2162 C CA . LEU A 1 264 ? -1.626 -10.789 -17.573 1.00 98.38 264 LEU A CA 1
ATOM 2163 C C . LEU A 1 264 ? -1.217 -12.083 -18.290 1.00 98.38 264 LEU A C 1
ATOM 2165 O O . LEU A 1 264 ? -1.676 -13.159 -17.916 1.00 98.38 264 LEU A O 1
ATOM 2169 N N . VAL A 1 265 ? -0.352 -11.982 -19.299 1.00 97.94 265 VAL A N 1
ATOM 2170 C CA . VAL A 1 265 ? 0.037 -13.121 -20.155 1.00 97.94 265 VAL A CA 1
ATOM 2171 C C . VAL A 1 265 ? 1.486 -13.560 -19.965 1.00 97.94 265 VAL A C 1
ATOM 2173 O O . VAL A 1 265 ? 1.869 -14.638 -20.409 1.00 97.94 265 VAL A O 1
ATOM 2176 N N . SER A 1 266 ? 2.318 -12.742 -19.318 1.00 96.50 266 SER A N 1
ATOM 2177 C CA . SER A 1 266 ? 3.709 -13.097 -19.029 1.00 96.50 266 SER A CA 1
ATOM 2178 C C . SER A 1 266 ? 4.243 -12.315 -17.836 1.00 96.50 266 SER A C 1
ATOM 2180 O O . SER A 1 266 ? 4.018 -11.113 -17.718 1.00 96.50 266 SER A O 1
ATOM 2182 N N . CYS A 1 267 ? 5.049 -12.992 -17.021 1.00 96.25 267 CYS A N 1
ATOM 2183 C CA . CYS A 1 267 ? 5.892 -12.403 -15.990 1.00 96.25 267 CYS A CA 1
ATOM 2184 C C . CYS A 1 267 ? 7.338 -12.830 -16.263 1.00 96.25 267 CYS A C 1
ATOM 2186 O O . CYS A 1 267 ? 7.610 -14.025 -16.366 1.00 96.25 267 CYS A O 1
ATOM 2188 N N . ARG A 1 268 ? 8.260 -11.880 -16.450 1.00 94.88 268 ARG A N 1
ATOM 2189 C CA . ARG A 1 268 ? 9.657 -12.187 -16.792 1.00 94.88 268 ARG A CA 1
ATOM 2190 C C . ARG A 1 268 ? 10.629 -11.443 -15.895 1.00 94.88 268 ARG A C 1
ATOM 2192 O O . ARG A 1 268 ? 10.576 -10.222 -15.818 1.00 94.88 268 ARG A O 1
ATOM 2199 N N . HIS A 1 269 ? 11.563 -12.180 -15.310 1.00 94.94 269 HIS A N 1
ATOM 2200 C CA . HIS A 1 269 ? 12.667 -11.623 -14.543 1.00 94.94 269 HIS A CA 1
ATOM 2201 C C . HIS A 1 269 ? 13.871 -11.298 -15.441 1.00 94.94 269 HIS A C 1
ATOM 2203 O O . HIS A 1 269 ? 14.275 -12.113 -16.281 1.00 94.94 269 HIS A O 1
ATOM 2209 N N . LEU A 1 270 ? 14.453 -10.118 -15.243 1.00 93.12 270 LEU A N 1
ATOM 2210 C CA . LEU A 1 270 ? 15.706 -9.694 -15.850 1.00 93.12 270 LEU A CA 1
ATOM 2211 C C . LEU A 1 270 ? 16.571 -8.870 -14.891 1.00 93.12 270 LEU A C 1
ATOM 2213 O O . LEU A 1 270 ? 16.090 -8.243 -13.948 1.00 93.12 270 LEU A O 1
ATOM 2217 N N . ALA A 1 271 ? 17.857 -8.842 -15.207 1.00 92.69 271 ALA A N 1
ATOM 2218 C CA . ALA A 1 271 ? 18.862 -7.962 -14.639 1.00 92.69 271 ALA A CA 1
ATOM 2219 C C . ALA A 1 271 ? 19.628 -7.272 -15.778 1.00 92.69 271 ALA A C 1
ATOM 2221 O O . ALA A 1 271 ? 19.531 -7.675 -16.940 1.00 92.69 271 ALA A O 1
ATOM 2222 N N . HIS A 1 272 ? 20.384 -6.230 -15.449 1.00 90.31 272 HIS A N 1
ATOM 2223 C CA . HIS A 1 272 ? 21.283 -5.561 -16.387 1.00 90.31 272 HIS A CA 1
ATOM 2224 C C . HIS A 1 272 ? 22.718 -5.714 -15.886 1.00 90.31 272 HIS A C 1
ATOM 2226 O O . HIS A 1 272 ? 22.988 -5.441 -14.717 1.00 90.31 272 HIS A O 1
ATOM 2232 N N . GLU A 1 273 ? 23.628 -6.130 -16.763 1.00 89.00 273 GLU A N 1
ATOM 2233 C CA . GLU A 1 273 ? 25.065 -6.082 -16.492 1.00 89.00 273 GLU A CA 1
ATOM 2234 C C . GLU A 1 273 ? 25.538 -4.630 -16.322 1.00 89.00 273 GLU A C 1
ATOM 2236 O O . GLU A 1 273 ? 24.863 -3.680 -16.729 1.00 89.00 273 GLU A O 1
ATOM 2241 N N . GLU A 1 274 ? 26.747 -4.444 -15.793 1.00 84.25 274 GLU A N 1
ATOM 2242 C CA . GLU A 1 274 ? 27.387 -3.122 -15.710 1.00 84.25 274 GLU A CA 1
ATOM 2243 C C . GLU A 1 274 ? 27.532 -2.453 -17.083 1.00 84.25 274 GLU A C 1
ATOM 2245 O O . GLU A 1 274 ? 27.379 -1.240 -17.206 1.00 84.25 274 GLU A O 1
ATOM 2250 N N . THR A 1 275 ? 27.738 -3.255 -18.132 1.00 83.50 275 THR A N 1
ATOM 2251 C CA . THR A 1 275 ? 27.800 -2.803 -19.532 1.00 83.50 275 THR A CA 1
ATOM 2252 C C . THR A 1 275 ? 26.445 -2.331 -20.080 1.00 83.50 275 THR A C 1
ATOM 2254 O O . THR A 1 275 ? 26.383 -1.793 -21.184 1.00 83.50 275 THR A O 1
ATOM 2257 N N . GLY A 1 276 ? 25.354 -2.531 -19.330 1.00 81.19 276 GLY A N 1
ATOM 2258 C CA . GLY A 1 276 ? 23.976 -2.215 -19.712 1.00 81.19 276 GLY A CA 1
ATOM 2259 C C . GLY A 1 276 ? 23.242 -3.357 -20.420 1.00 81.19 276 GLY A C 1
ATOM 2260 O O . GLY A 1 276 ? 22.020 -3.284 -20.584 1.00 81.19 276 GLY A O 1
ATOM 2261 N N . ASN A 1 277 ? 23.950 -4.426 -20.799 1.00 86.75 277 ASN A N 1
ATOM 2262 C CA . ASN A 1 277 ? 23.359 -5.572 -21.483 1.00 86.75 277 ASN A CA 1
ATOM 2263 C C . ASN A 1 277 ? 22.337 -6.293 -20.585 1.00 86.75 277 ASN A C 1
ATOM 2265 O O . ASN A 1 277 ? 22.635 -6.575 -19.423 1.00 86.75 277 ASN A O 1
ATOM 2269 N N . PRO A 1 278 ? 21.133 -6.616 -21.092 1.00 89.25 278 PRO A N 1
ATOM 2270 C CA . PRO A 1 278 ? 20.141 -7.332 -20.306 1.00 89.25 278 PRO A CA 1
ATOM 2271 C C . PRO A 1 278 ? 20.436 -8.835 -20.241 1.00 89.25 278 PRO A C 1
ATOM 2273 O O . PRO A 1 278 ? 20.587 -9.499 -21.268 1.00 89.25 278 PRO A O 1
ATOM 2276 N N . CYS A 1 279 ? 20.395 -9.390 -19.033 1.00 88.44 279 CYS A N 1
ATOM 2277 C CA . CYS A 1 279 ? 20.395 -10.825 -18.767 1.00 88.44 279 CYS A CA 1
ATOM 2278 C C . CYS A 1 279 ? 19.013 -11.231 -18.266 1.00 88.44 279 CYS A C 1
ATOM 2280 O O . CYS A 1 279 ? 18.491 -10.646 -17.319 1.00 88.44 279 CYS A O 1
ATOM 2282 N N . ALA A 1 280 ? 18.401 -12.239 -18.878 1.00 83.62 280 ALA A N 1
ATOM 2283 C CA . ALA A 1 280 ? 17.048 -12.647 -18.528 1.00 83.62 280 ALA A CA 1
ATOM 2284 C C . ALA A 1 280 ? 16.978 -14.139 -18.231 1.00 83.62 280 ALA A C 1
ATOM 2286 O O . ALA A 1 280 ? 17.591 -14.945 -18.933 1.00 83.62 280 ALA A O 1
ATOM 2287 N N . LEU A 1 281 ? 16.169 -14.500 -17.236 1.00 80.06 281 LEU A N 1
ATOM 2288 C CA . LEU A 1 281 ? 15.811 -15.895 -17.015 1.00 80.06 281 LEU A CA 1
ATOM 2289 C C . LEU A 1 281 ? 14.934 -16.404 -18.181 1.00 80.06 281 LEU A C 1
ATOM 2291 O O . LEU A 1 281 ? 14.250 -15.599 -18.839 1.00 80.06 281 LEU A O 1
ATOM 2295 N N . PRO A 1 282 ? 14.983 -17.716 -18.487 1.00 70.06 282 PRO A N 1
ATOM 2296 C CA . PRO A 1 282 ? 14.089 -18.320 -19.469 1.00 70.06 282 PRO A CA 1
ATOM 2297 C C . PRO A 1 282 ? 12.615 -18.137 -19.069 1.00 70.06 282 PRO A C 1
ATOM 2299 O O . PRO A 1 282 ? 12.303 -17.945 -17.895 1.00 70.06 282 PRO A O 1
ATOM 2302 N N . ARG A 1 283 ? 11.741 -18.126 -20.084 1.00 58.62 283 ARG A N 1
ATOM 2303 C CA . ARG A 1 283 ? 10.283 -17.995 -19.940 1.00 58.62 283 ARG A CA 1
ATOM 2304 C C . ARG A 1 283 ? 9.647 -19.293 -19.468 1.00 58.62 283 ARG A C 1
ATOM 2306 O O . ARG A 1 283 ? 10.146 -20.355 -19.901 1.00 58.62 283 ARG A O 1
#

Sequence (283 aa):
MWLQWKQLIYTSQDDFIGPDGEVLIVQKTADGQPDSQNHIVECQGIPLSESFTVTRYRPRVERAFSRIEYWQPMDESPTRPFWLVYTADGQLHCLGKNASARIADPADNRRVAIWLLEESVSPTGEHICYTYRAEDDTTDSAQQYLSHIYYGNLAAKEALFSWDTQVPTADNWLFTLVFDYGERSFSVKDRPTFNTEISWPVRLDCFSRYEYGFNLRTRRLCHQILMFHRLKALSGEENVTDETPALVSRWLLAYEQNTAVTTLVSCRHLAHEETGNPCALPR

Foldseek 3Di:
DDPPLPADPLDPPDWDADPVRFTKDFDADPVRHGPKDWQCQDDPNFGAPFTWIKTWIDGPDDDFPKTKIWTQTPDPDPWAIWIWIQTPQGKIWTWQRDLQQFQAALVDRNRTDGTHTAKMAHQQQWIKGWGWDFDPPNVQRRDTHTAKIFTDFPDRDRDDPSRPPDDDDSVRGFKMKGFAQQQDDLDLLDDDFPDGPGDHAFALQWDFDCSNPHTNIDTTDGFKIWMWGQVCVVVVPPPDDPGGTDTAKMWGFDWPGDNHDIDGDDIWIWGADPVSHIDTDDD

Solvent-accessible surface area (backbone atoms only — not comparable to full-atom values): 16288 Å² total; per-residue (Å²): 136,85,82,76,74,82,64,57,78,81,52,95,84,60,78,51,67,43,98,87,70,36,52,40,40,76,32,58,42,98,87,67,44,73,38,60,46,70,75,42,43,61,57,86,91,39,76,48,99,58,39,23,35,40,34,35,35,37,47,77,74,78,81,69,76,47,52,33,34,43,40,34,61,50,77,97,51,92,68,60,57,28,38,42,39,36,42,75,87,53,33,40,35,36,18,14,72,50,74,58,28,34,31,29,36,80,92,44,74,84,46,63,76,42,64,35,73,30,37,35,28,32,78,81,11,49,41,39,38,46,40,45,42,61,43,83,49,88,90,37,44,20,29,62,39,78,34,40,37,38,28,56,46,76,68,70,42,69,54,66,60,89,76,51,97,62,76,82,57,76,91,44,36,42,33,36,40,37,49,35,38,53,46,59,83,87,51,71,70,58,79,76,66,83,75,81,86,54,74,59,55,73,48,70,42,57,48,71,47,56,75,67,72,45,72,38,44,49,43,74,50,74,32,32,44,37,35,28,33,34,62,56,63,72,70,66,54,79,86,77,69,92,74,76,48,42,72,62,41,36,33,42,45,42,63,53,79,31,69,82,64,61,43,83,75,46,78,46,52,33,36,61,47,95,88,48,52,59,48,65,65,87,132

pLDDT: mean 91.97, std 10.75, range [24.25, 98.5]

Nearest PDB structures (foldseek):
  4o9x-assembly1_A  TM=9.277E-01  e=3.098E-30  Photorhabdus luminescens
  6sup-assembly1_A  TM=9.253E-01  e=1.211E-29  Photorhabdus luminescens
  6h6g-assembly1_A  TM=9.257E-01  e=1.748E-29  Photorhabdus luminescens
  6suf-assembly1_F  TM=9.219E-01  e=2.281E-28  Photorhabdus luminescens
  6sue-assembly1_F  TM=9.239E-01  e=4.510E-28  Photorhabdus luminescens

InterPro domains:
  IPR003284 Salmonella virulence plasmid 65kDa B protein [PF03534] (10-231)
  IPR003284 Salmonella virulence plasmid 65kDa B protein [PR01341] (8-24)
  IPR003284 Salmonella virulence plasmid 65kDa B protein [PR01341] (49-67)
  IPR003284 Salmonella virulence plasmid 65kDa B protein [PR01341] (179-198)
  IPR003284 Salmonella virulence plasmid 65kDa B protein [PR01341] (212-230)

Organism: NCBI:txid1878942